Protein AF-A0A2M8H2F0-F1 (afdb_monomer)

Sequence (191 aa):
MIPFIEQRFLFSEPRKTIRYRDYDKLLEAIASLIEPEKPESFLSVTLCLAGRFNSLVVAGFAAFTKVASRDDCHIHRQLDLLMDGGINWTKEYTTWKDVPVELLGIELISGDIDEILGEVKKRENDFSFISFTSDINKRLMPPSEFDNWLKENLVCSNFKNADWHQAQQDDHELSLPPLVHSVLDAFDTDS

pLDDT: mean 72.23, std 16.09, range [37.53, 92.69]

Mean predicted aligned error: 9.29 Å

Radius of gyration: 16.51 Å; Cα contacts (8 Å, |Δi|>4): 309; chains: 1; bounding box: 42×36×43 Å

Structure (mmCIF, N/CA/C/O backbone):
data_AF-A0A2M8H2F0-F1
#
_entry.id   AF-A0A2M8H2F0-F1
#
loop_
_atom_site.group_PDB
_atom_site.id
_atom_site.type_symbol
_atom_site.label_atom_id
_atom_site.label_alt_id
_atom_site.label_comp_id
_atom_site.label_asym_id
_atom_site.label_entity_id
_atom_site.label_seq_id
_atom_site.pdbx_PDB_ins_code
_atom_site.Cartn_x
_atom_site.Cartn_y
_atom_site.Cartn_z
_atom_site.occupancy
_atom_site.B_iso_or_equiv
_atom_site.auth_seq_id
_atom_site.auth_comp_id
_atom_site.auth_asym_id
_atom_site.auth_atom_id
_atom_site.pdbx_PDB_model_num
ATOM 1 N N . MET A 1 1 ? 21.581 1.165 -18.223 1.00 53.22 1 MET A N 1
ATOM 2 C CA . MET A 1 1 ? 21.336 0.613 -16.880 1.00 53.22 1 MET A CA 1
ATOM 3 C C . MET A 1 1 ? 20.153 1.383 -16.351 1.00 53.22 1 MET A C 1
ATOM 5 O O . MET A 1 1 ? 20.237 2.606 -16.310 1.00 53.22 1 MET A O 1
ATOM 9 N N . ILE A 1 2 ? 19.042 0.691 -16.131 1.00 55.94 2 ILE A N 1
ATOM 10 C CA . ILE A 1 2 ? 17.805 1.287 -15.630 1.00 55.94 2 ILE A CA 1
ATOM 11 C C . ILE A 1 2 ? 18.016 1.446 -14.127 1.00 55.94 2 ILE A C 1
ATOM 13 O O . ILE A 1 2 ? 18.354 0.452 -13.496 1.00 55.94 2 ILE A O 1
ATOM 17 N N . PRO A 1 3 ? 17.912 2.647 -13.546 1.00 63.97 3 PRO A N 1
ATOM 18 C CA . PRO A 1 3 ? 18.093 2.785 -12.112 1.00 63.97 3 PRO A CA 1
ATOM 19 C C . PRO A 1 3 ? 16.966 2.052 -11.377 1.00 63.97 3 PRO A C 1
ATOM 21 O O . PRO A 1 3 ? 15.790 2.254 -11.680 1.00 63.97 3 PRO A O 1
ATOM 24 N N . PHE A 1 4 ? 17.329 1.224 -10.401 1.00 72.12 4 PHE A N 1
ATOM 25 C CA . PHE A 1 4 ? 16.404 0.769 -9.373 1.00 72.12 4 PHE A CA 1
ATOM 26 C C . PHE A 1 4 ? 15.912 1.978 -8.568 1.00 72.12 4 PHE A C 1
ATOM 28 O O . PHE A 1 4 ? 16.712 2.722 -7.997 1.00 72.12 4 PHE A O 1
ATOM 35 N N . ILE A 1 5 ? 14.596 2.180 -8.551 1.00 73.81 5 ILE A N 1
ATOM 36 C CA . ILE A 1 5 ? 13.927 3.224 -7.780 1.00 73.81 5 ILE A CA 1
ATOM 37 C C . ILE A 1 5 ? 13.147 2.549 -6.664 1.00 73.81 5 ILE A C 1
ATOM 39 O O . ILE A 1 5 ? 12.257 1.734 -6.913 1.00 73.81 5 ILE A O 1
ATOM 43 N N . GLU A 1 6 ? 13.457 2.947 -5.438 1.00 76.12 6 GLU A N 1
ATOM 44 C CA . GLU A 1 6 ? 12.729 2.564 -4.240 1.00 76.12 6 GLU A CA 1
ATOM 45 C C . GLU A 1 6 ? 12.381 3.828 -3.460 1.00 76.12 6 GLU A C 1
ATOM 47 O O . GLU A 1 6 ? 13.264 4.543 -2.978 1.00 76.12 6 GLU A O 1
ATOM 52 N N . GLN A 1 7 ? 11.087 4.109 -3.350 1.00 75.25 7 GLN A N 1
ATOM 53 C CA . GLN A 1 7 ? 10.567 5.267 -2.636 1.00 75.25 7 GLN A CA 1
ATOM 54 C C . GLN A 1 7 ? 9.504 4.828 -1.649 1.00 75.25 7 GLN A C 1
ATOM 56 O O . GLN A 1 7 ? 8.665 3.974 -1.943 1.00 75.25 7 GLN A O 1
ATOM 61 N N . ARG A 1 8 ? 9.542 5.415 -0.457 1.00 74.12 8 ARG A N 1
ATOM 62 C CA . ARG A 1 8 ? 8.624 5.062 0.621 1.00 74.12 8 ARG A CA 1
ATOM 63 C C . ARG A 1 8 ? 8.127 6.320 1.305 1.00 74.12 8 ARG A C 1
ATOM 65 O O . ARG A 1 8 ? 8.919 7.178 1.701 1.00 74.12 8 ARG A O 1
ATOM 72 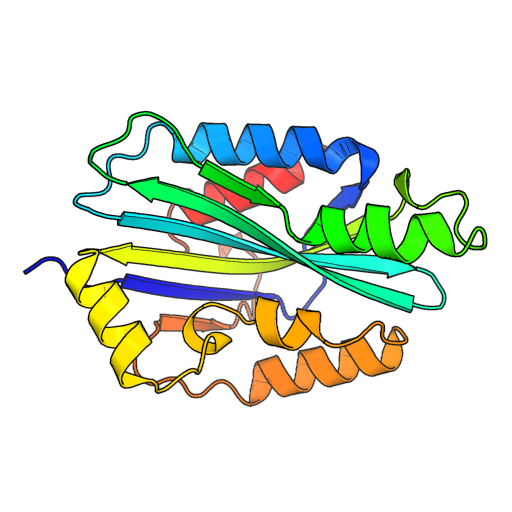N N . PHE A 1 9 ? 6.813 6.383 1.458 1.00 75.00 9 PHE A N 1
ATOM 73 C CA . PHE A 1 9 ? 6.090 7.492 2.054 1.00 75.00 9 PHE A CA 1
ATOM 74 C C . PHE A 1 9 ? 5.282 6.942 3.223 1.00 75.00 9 PHE A C 1
ATOM 76 O O . PHE A 1 9 ? 4.305 6.230 3.010 1.00 75.00 9 PHE A O 1
ATOM 83 N N . LEU A 1 10 ? 5.705 7.234 4.452 1.00 73.31 10 LEU A N 1
ATOM 84 C CA . LEU A 1 10 ? 4.963 6.871 5.662 1.00 73.31 10 LEU A CA 1
ATOM 85 C C . LEU A 1 10 ? 4.390 8.125 6.305 1.00 73.31 10 LEU A C 1
ATOM 87 O O . LEU A 1 10 ? 5.099 9.123 6.467 1.00 73.31 10 LEU A O 1
ATOM 91 N N . PHE A 1 11 ? 3.123 8.051 6.692 1.00 71.44 11 PHE A N 1
ATOM 92 C CA . PHE A 1 11 ? 2.385 9.159 7.276 1.00 71.44 11 PHE A CA 1
ATOM 93 C C . PHE A 1 11 ? 2.431 9.076 8.803 1.00 71.44 11 PHE A C 1
ATOM 95 O O . PHE A 1 11 ? 2.165 8.033 9.397 1.00 71.44 11 PHE A O 1
ATOM 102 N N . SER A 1 12 ? 2.805 10.183 9.448 1.00 61.44 12 SER A N 1
ATOM 103 C CA . SER A 1 12 ? 2.868 10.279 10.913 1.00 61.44 12 SER A CA 1
ATOM 104 C C . SER A 1 12 ? 1.520 10.587 11.563 1.00 61.44 12 SER A C 1
ATOM 106 O O . SER A 1 12 ? 1.382 10.451 12.778 1.00 61.44 12 SER A O 1
ATOM 108 N N . GLU A 1 13 ? 0.544 11.015 10.765 1.00 62.50 13 GLU A N 1
ATOM 109 C CA . GLU A 1 13 ? -0.824 11.300 11.182 1.00 62.50 13 GLU A CA 1
ATOM 110 C C . GLU A 1 13 ? -1.812 10.573 10.258 1.00 62.50 13 GLU A C 1
ATOM 112 O O . GLU A 1 13 ? -1.482 10.343 9.088 1.00 62.50 13 GLU A O 1
ATOM 117 N N . PRO A 1 14 ? -3.016 10.223 10.751 1.00 60.66 14 PRO A N 1
ATOM 118 C CA . PRO A 1 14 ? -4.052 9.623 9.922 1.00 60.66 14 PRO A CA 1
ATOM 119 C C . PRO A 1 14 ? -4.405 10.535 8.749 1.00 60.66 14 PRO A C 1
ATOM 121 O O . PRO A 1 14 ? -4.909 11.637 8.949 1.00 60.66 14 PRO A O 1
ATOM 124 N N . ARG A 1 15 ? -4.131 10.074 7.524 1.00 67.31 15 ARG A N 1
ATOM 125 C CA . ARG A 1 15 ? -4.397 10.833 6.293 1.00 67.31 15 ARG A CA 1
ATOM 126 C C . ARG A 1 15 ? -5.871 10.771 5.917 1.00 67.31 15 ARG A C 1
ATOM 128 O O . ARG A 1 15 ? -6.646 11.683 6.175 1.00 67.31 15 ARG A O 1
ATOM 135 N N . LYS A 1 16 ? -6.239 9.672 5.264 1.00 69.38 16 LYS A N 1
ATOM 136 C CA . LYS A 1 16 ? -7.515 9.484 4.586 1.00 69.38 16 LYS A CA 1
ATOM 137 C C . LYS A 1 16 ? -8.054 8.125 4.974 1.00 69.38 16 LYS A C 1
ATOM 139 O O . LYS A 1 16 ? -7.308 7.144 5.051 1.00 69.38 16 LYS A O 1
ATOM 144 N N . THR A 1 17 ? -9.349 8.087 5.250 1.00 80.56 17 THR A N 1
ATOM 145 C CA . THR A 1 17 ? -10.037 6.862 5.638 1.00 80.56 17 THR A CA 1
ATOM 146 C C . THR A 1 17 ? -11.126 6.556 4.640 1.00 80.56 17 THR A C 1
ATOM 148 O O . THR A 1 17 ? -11.992 7.393 4.407 1.00 80.56 17 THR A O 1
ATOM 151 N N . ILE A 1 18 ? -11.140 5.333 4.137 1.00 86.25 18 ILE A N 1
ATOM 152 C CA . ILE A 1 18 ? -12.277 4.797 3.389 1.00 86.25 18 ILE A CA 1
ATOM 153 C C . ILE A 1 18 ? -13.041 3.813 4.267 1.00 86.25 18 ILE A C 1
ATOM 155 O O . ILE A 1 18 ? -12.494 3.237 5.208 1.00 86.25 18 ILE A O 1
ATOM 159 N N . ARG A 1 19 ? -14.319 3.584 3.978 1.00 88.12 19 ARG A N 1
ATOM 160 C CA . ARG A 1 19 ? -15.041 2.474 4.611 1.00 88.12 19 ARG A CA 1
ATOM 161 C C . ARG A 1 19 ? -14.616 1.175 3.949 1.00 88.12 19 ARG A C 1
ATOM 163 O O . ARG A 1 19 ? -14.517 1.115 2.728 1.00 88.12 19 ARG A O 1
ATOM 170 N N . TYR A 1 20 ? -14.417 0.119 4.733 1.00 87.31 20 TYR A N 1
ATOM 171 C CA . TYR A 1 20 ? -13.952 -1.155 4.184 1.00 87.31 20 TYR A CA 1
ATOM 172 C C . TYR A 1 20 ? -14.896 -1.738 3.115 1.00 87.31 20 TYR A C 1
ATOM 174 O O . TYR A 1 20 ? -14.448 -2.318 2.136 1.00 87.31 20 TYR A O 1
ATOM 182 N N . ARG A 1 21 ? -16.206 -1.505 3.223 1.00 86.44 21 ARG A N 1
ATOM 183 C CA . ARG A 1 21 ? -17.190 -1.866 2.184 1.00 86.44 21 ARG A CA 1
ATOM 184 C C . ARG A 1 21 ? -16.946 -1.213 0.816 1.00 86.44 21 ARG A C 1
ATOM 186 O O . ARG A 1 21 ? -17.450 -1.718 -0.179 1.00 86.44 21 ARG A O 1
ATOM 193 N N . ASP A 1 22 ? -16.242 -0.085 0.783 1.00 87.94 22 ASP A N 1
ATOM 194 C CA . ASP A 1 22 ? -15.913 0.672 -0.426 1.00 87.94 22 ASP A CA 1
ATOM 195 C C . ASP A 1 22 ? -14.469 0.380 -0.892 1.00 87.94 22 ASP A C 1
ATOM 197 O O . ASP A 1 22 ? -14.019 0.909 -1.905 1.00 87.94 22 ASP A O 1
ATOM 201 N N . TYR A 1 23 ? -13.757 -0.519 -0.200 1.00 88.81 23 TYR A N 1
ATOM 202 C CA . TYR A 1 23 ? -12.371 -0.877 -0.493 1.00 88.81 23 TYR A CA 1
ATOM 203 C C . TYR A 1 23 ? -12.182 -1.452 -1.897 1.00 88.81 23 TYR A C 1
ATOM 205 O O . TYR A 1 23 ? -11.238 -1.068 -2.577 1.00 88.81 23 TYR A O 1
ATOM 213 N N . ASP A 1 24 ? -13.101 -2.299 -2.370 1.00 89.62 24 ASP A N 1
ATOM 214 C CA . ASP A 1 24 ? -13.055 -2.837 -3.739 1.00 89.62 24 ASP A CA 1
ATOM 215 C C . ASP A 1 24 ? -12.987 -1.724 -4.792 1.00 89.62 24 ASP A C 1
ATOM 217 O O . ASP A 1 24 ? -12.156 -1.776 -5.697 1.00 89.62 24 ASP A O 1
ATOM 221 N N . LYS A 1 25 ? -13.809 -0.678 -4.633 1.00 89.62 25 LYS A N 1
ATOM 222 C CA . LYS A 1 25 ? -13.850 0.456 -5.566 1.00 89.62 25 LYS A CA 1
ATOM 223 C C . LYS A 1 25 ? -12.545 1.241 -5.551 1.00 89.62 25 LYS A C 1
ATOM 225 O O . LYS A 1 25 ? -12.067 1.648 -6.605 1.00 89.62 25 LYS A O 1
ATOM 230 N N . LEU A 1 26 ? -11.960 1.436 -4.367 1.00 90.06 26 LEU A N 1
ATOM 231 C CA . LEU A 1 26 ? -10.650 2.068 -4.238 1.00 90.06 26 LEU A CA 1
ATOM 232 C C . LEU A 1 26 ? -9.578 1.249 -4.973 1.00 90.06 26 LEU A C 1
ATOM 234 O O . LEU A 1 26 ? -8.772 1.816 -5.710 1.00 90.06 26 LEU A O 1
ATOM 238 N N . LEU A 1 27 ? -9.568 -0.076 -4.791 1.00 91.81 27 LEU A N 1
ATOM 239 C CA . LEU A 1 27 ? -8.610 -0.947 -5.471 1.00 91.81 27 LEU A CA 1
ATOM 240 C C . LEU A 1 27 ? -8.769 -0.868 -6.995 1.00 91.81 27 LEU A C 1
ATOM 242 O O . LEU A 1 27 ? -7.772 -0.760 -7.703 1.00 91.81 27 LEU A O 1
ATOM 246 N N . GLU A 1 28 ? -9.998 -0.870 -7.508 1.00 91.62 28 GLU A N 1
ATOM 247 C CA . GLU A 1 28 ? -10.274 -0.707 -8.942 1.00 91.62 28 GLU A CA 1
ATOM 248 C C . GLU A 1 28 ? -9.809 0.655 -9.477 1.00 91.62 28 GLU A C 1
ATOM 250 O O . GLU A 1 28 ? -9.181 0.725 -10.539 1.00 91.62 28 GLU A O 1
ATOM 255 N N . ALA A 1 29 ? -10.063 1.736 -8.733 1.00 90.81 29 ALA A N 1
ATOM 256 C CA . ALA A 1 29 ? -9.619 3.077 -9.101 1.00 90.81 29 ALA A CA 1
ATOM 257 C C . ALA A 1 29 ? -8.088 3.149 -9.193 1.00 90.81 29 ALA A C 1
ATOM 259 O O . ALA A 1 29 ? -7.549 3.638 -10.184 1.00 90.81 29 ALA A O 1
ATOM 260 N N . ILE A 1 30 ? -7.380 2.594 -8.209 1.00 91.38 30 ILE A N 1
ATOM 261 C CA . ILE A 1 30 ? -5.913 2.591 -8.185 1.00 91.38 30 ILE A CA 1
ATOM 262 C C . ILE A 1 30 ? -5.333 1.685 -9.273 1.00 91.38 30 ILE A C 1
ATOM 264 O O . ILE A 1 30 ? -4.378 2.073 -9.944 1.00 91.38 30 ILE A O 1
ATOM 268 N N . ALA A 1 31 ? -5.921 0.511 -9.510 1.00 92.12 31 ALA A N 1
ATOM 269 C CA . ALA A 1 31 ? -5.507 -0.352 -10.612 1.00 92.12 31 ALA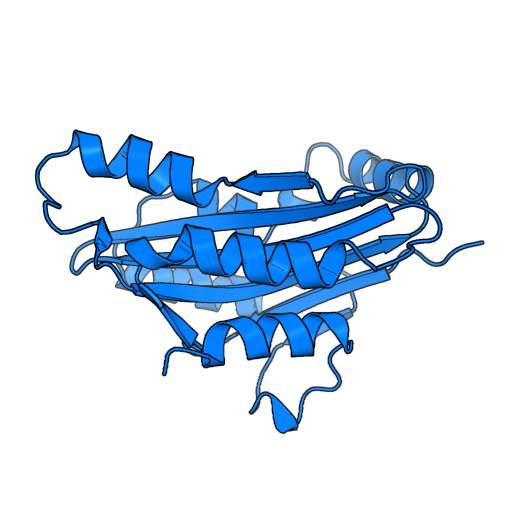 A CA 1
ATOM 270 C C . ALA A 1 31 ? -5.635 0.370 -11.962 1.00 92.12 31 ALA A C 1
ATOM 272 O O . ALA A 1 31 ? -4.700 0.335 -12.759 1.00 92.12 31 ALA A O 1
ATOM 273 N N . SER A 1 32 ? -6.726 1.114 -12.167 1.00 90.44 32 SER A N 1
ATOM 274 C CA . SER A 1 32 ? -6.954 1.909 -13.382 1.00 90.44 32 SER A CA 1
ATOM 275 C C . SER A 1 32 ? -5.925 3.032 -13.574 1.00 90.44 32 SER A C 1
ATOM 277 O O . SER A 1 32 ? -5.642 3.412 -14.708 1.00 90.44 32 SER A O 1
ATOM 279 N N . LEU A 1 33 ? -5.344 3.559 -12.489 1.00 90.69 33 LEU A N 1
ATOM 280 C CA . LEU A 1 33 ? -4.246 4.533 -12.557 1.00 90.69 33 LEU A CA 1
ATOM 281 C C . LEU A 1 33 ? -2.921 3.885 -12.983 1.00 90.69 33 LEU A C 1
ATOM 283 O O . LEU A 1 33 ? -2.101 4.538 -13.619 1.00 90.69 33 LEU A O 1
ATOM 287 N N . ILE A 1 34 ? -2.711 2.609 -12.649 1.00 90.31 34 ILE A N 1
ATOM 288 C CA . ILE A 1 34 ? -1.448 1.886 -12.876 1.00 90.31 34 ILE A CA 1
ATOM 289 C C . ILE A 1 34 ? -1.449 1.125 -14.208 1.00 90.31 34 ILE A C 1
ATOM 291 O O . ILE A 1 34 ? -0.409 1.001 -14.848 1.00 90.31 34 ILE A O 1
ATOM 295 N N . GLU A 1 35 ? -2.595 0.626 -14.669 1.00 90.94 35 GLU A N 1
ATOM 296 C CA . GLU A 1 35 ? -2.740 -0.048 -15.967 1.00 90.94 35 GLU A CA 1
ATOM 297 C C . GLU A 1 35 ? -2.129 0.693 -17.175 1.00 90.94 35 GLU A C 1
ATOM 299 O O . GLU A 1 35 ? -1.451 0.028 -17.969 1.00 90.94 35 GLU A O 1
ATOM 304 N N . PRO A 1 36 ? -2.316 2.021 -17.349 1.00 89.06 36 PRO A N 1
ATOM 305 C CA . PRO A 1 36 ? -1.744 2.750 -18.479 1.00 89.06 36 PRO A CA 1
ATOM 306 C C . PRO A 1 36 ? -0.234 2.990 -18.351 1.00 89.06 36 PRO A C 1
ATOM 308 O O . PRO A 1 36 ? 0.397 3.352 -19.352 1.00 89.06 36 PRO A O 1
ATOM 311 N N . GLU A 1 37 ? 0.347 2.801 -17.162 1.00 87.38 37 GLU A N 1
ATOM 312 C CA . GLU A 1 37 ? 1.782 2.954 -16.947 1.00 87.38 37 GLU A CA 1
ATOM 313 C C . GLU A 1 37 ? 2.559 1.925 -17.770 1.00 87.38 37 GLU A C 1
ATOM 315 O O . GLU A 1 37 ? 2.212 0.743 -17.862 1.00 87.38 37 GLU A O 1
ATOM 320 N N . LYS A 1 38 ? 3.654 2.388 -18.373 1.00 86.38 38 LYS A N 1
ATOM 321 C CA . LYS A 1 38 ? 4.536 1.572 -19.214 1.00 86.38 38 LYS A CA 1
ATOM 322 C C . LYS A 1 38 ? 5.911 1.491 -18.567 1.00 86.38 38 LYS A C 1
ATOM 324 O O . LYS A 1 38 ? 6.833 2.164 -19.035 1.00 86.38 38 LYS A O 1
ATOM 329 N N . PRO A 1 39 ? 6.056 0.718 -17.474 1.00 85.62 39 PRO A N 1
ATOM 330 C CA . PRO A 1 39 ? 7.365 0.525 -16.883 1.00 85.62 39 PRO A CA 1
ATOM 331 C C . PRO A 1 39 ? 8.282 -0.151 -17.896 1.00 85.62 39 PRO A C 1
ATOM 333 O O . PRO A 1 39 ? 7.845 -0.979 -18.694 1.00 85.62 39 PRO A O 1
ATOM 336 N N . GLU A 1 40 ? 9.566 0.178 -17.843 1.00 83.06 40 GLU A N 1
ATOM 337 C CA . GLU A 1 40 ? 10.560 -0.441 -18.721 1.00 83.06 40 GLU A CA 1
ATOM 338 C C . GLU A 1 40 ? 10.723 -1.940 -18.424 1.00 83.06 40 GLU A C 1
ATOM 340 O O . GLU A 1 40 ? 10.936 -2.739 -19.332 1.00 83.06 40 GLU A O 1
ATOM 345 N N . SER A 1 41 ? 10.549 -2.333 -17.157 1.00 88.25 41 SER A N 1
ATOM 346 C CA . SER A 1 41 ? 10.556 -3.734 -16.734 1.00 88.25 41 SER A CA 1
ATOM 347 C C . SER A 1 41 ? 9.491 -4.014 -15.672 1.00 88.25 41 SER A C 1
ATOM 349 O O . SER A 1 41 ? 8.584 -4.813 -15.909 1.00 88.25 41 SER A O 1
ATOM 351 N N . PHE A 1 42 ? 9.558 -3.340 -14.524 1.00 88.94 42 PHE A N 1
ATOM 352 C CA . PHE A 1 42 ? 8.684 -3.605 -13.384 1.00 88.94 42 PHE A CA 1
ATOM 353 C C . PHE A 1 42 ? 8.279 -2.307 -12.686 1.00 88.94 42 PHE A C 1
ATOM 355 O O . PHE A 1 42 ? 9.100 -1.403 -12.546 1.00 88.94 42 PHE A O 1
ATOM 362 N N . LEU A 1 43 ? 7.033 -2.249 -12.223 1.00 89.25 43 LEU A N 1
ATOM 363 C CA . LEU A 1 43 ? 6.496 -1.238 -11.319 1.00 89.25 43 LEU A CA 1
ATOM 364 C C . LEU A 1 43 ? 5.617 -1.931 -10.275 1.00 89.25 43 LEU A C 1
ATOM 366 O O . LEU A 1 43 ? 4.770 -2.758 -10.614 1.00 89.25 43 LEU A O 1
ATOM 370 N N . SER A 1 44 ? 5.790 -1.564 -9.011 1.00 88.38 44 SER A N 1
ATOM 371 C CA . SER A 1 44 ? 4.901 -1.935 -7.920 1.00 88.38 44 SER A CA 1
ATOM 372 C C . SER A 1 44 ? 4.564 -0.717 -7.081 1.00 88.38 44 SER A C 1
ATOM 374 O O . SER A 1 44 ? 5.461 0.010 -6.655 1.00 88.38 44 SER A O 1
ATOM 376 N N . VAL A 1 45 ? 3.277 -0.541 -6.809 1.00 89.50 45 VAL A N 1
ATOM 377 C CA . VAL A 1 45 ? 2.758 0.405 -5.820 1.00 89.50 45 VAL A CA 1
ATOM 378 C C . VAL A 1 45 ? 2.099 -0.404 -4.713 1.00 89.50 45 VAL A C 1
ATOM 380 O O . VAL A 1 45 ? 1.223 -1.220 -4.987 1.00 89.50 45 VAL A O 1
ATOM 383 N N . THR A 1 46 ? 2.506 -0.196 -3.468 1.00 87.81 46 THR A N 1
ATOM 384 C CA . THR A 1 46 ? 1.963 -0.896 -2.302 1.00 87.81 46 THR A CA 1
ATOM 385 C C . THR A 1 46 ? 1.339 0.109 -1.350 1.00 87.81 46 THR A C 1
ATOM 387 O O . THR A 1 46 ? 1.983 1.069 -0.936 1.00 87.81 46 THR A O 1
ATOM 390 N N . LEU A 1 47 ? 0.084 -0.120 -0.980 1.00 87.81 47 LEU A N 1
ATOM 391 C CA . LEU A 1 47 ? -0.623 0.645 0.038 1.00 87.81 47 LEU A CA 1
ATOM 392 C C . LEU A 1 47 ? -0.470 -0.045 1.387 1.00 87.81 47 LEU A C 1
ATOM 394 O O . LEU A 1 47 ? -0.813 -1.221 1.526 1.00 87.81 47 LEU A O 1
ATOM 398 N N . CYS A 1 48 ? -0.021 0.705 2.384 1.00 84.31 48 CYS A N 1
ATOM 399 C CA . CYS A 1 48 ? 0.046 0.274 3.773 1.00 84.31 48 CYS A CA 1
ATOM 400 C C . CYS A 1 48 ? -1.232 0.714 4.484 1.00 84.31 48 CYS A C 1
ATOM 402 O O . CYS A 1 48 ? -1.501 1.911 4.556 1.00 84.31 48 CYS A O 1
ATOM 404 N N . LEU A 1 49 ? -2.024 -0.224 5.001 1.00 85.62 49 LEU A N 1
ATOM 405 C CA . LEU A 1 49 ? -3.390 0.054 5.449 1.00 85.62 49 LEU A CA 1
ATOM 406 C C . LEU A 1 49 ? -3.643 -0.458 6.869 1.00 85.62 49 LEU A C 1
ATOM 408 O O . LEU A 1 49 ? -3.116 -1.506 7.244 1.00 85.62 49 LEU A O 1
ATOM 412 N N . ALA A 1 50 ? -4.499 0.231 7.627 1.00 84.44 50 ALA A N 1
ATOM 413 C CA . ALA A 1 50 ? -5.002 -0.229 8.924 1.00 84.44 50 ALA A CA 1
ATOM 414 C C . ALA A 1 50 ? -6.512 -0.026 9.082 1.00 84.44 50 ALA A C 1
ATOM 416 O O . ALA A 1 50 ? -7.016 1.089 9.018 1.00 84.44 50 ALA A O 1
ATOM 417 N N . GLY A 1 51 ? -7.233 -1.104 9.377 1.00 83.81 51 GLY A N 1
ATOM 418 C CA . GLY A 1 51 ? -8.585 -1.055 9.921 1.00 83.81 51 GLY A CA 1
ATOM 419 C C . GLY A 1 51 ? -8.546 -0.924 11.443 1.00 83.81 51 GLY A C 1
ATOM 420 O O . GLY A 1 51 ? -7.981 -1.781 12.129 1.00 83.81 51 GLY A O 1
ATOM 421 N N . ARG A 1 52 ? -9.162 0.131 11.989 1.00 80.44 52 ARG A N 1
ATOM 422 C CA . ARG A 1 52 ? -9.220 0.368 13.443 1.00 80.44 52 ARG A CA 1
ATOM 423 C C . ARG A 1 52 ? -10.598 0.037 14.015 1.00 80.44 52 ARG A C 1
ATOM 425 O O . ARG A 1 52 ? -11.605 0.645 13.660 1.00 80.44 52 ARG A O 1
ATOM 432 N N . PHE A 1 53 ? -10.620 -0.890 14.962 1.00 77.31 53 PHE A N 1
ATOM 433 C CA . PHE A 1 53 ? -11.739 -1.187 15.852 1.00 77.31 53 PHE A CA 1
ATOM 434 C C . PHE A 1 53 ? -11.476 -0.559 17.224 1.00 77.31 53 PHE A C 1
ATOM 436 O O . PHE A 1 53 ? -10.338 -0.262 17.581 1.00 77.31 53 PHE A O 1
ATOM 443 N N . ASN A 1 54 ? -12.518 -0.423 18.045 1.00 74.62 54 ASN A N 1
ATOM 444 C CA . ASN A 1 54 ? -12.380 0.154 19.389 1.00 74.62 54 ASN A CA 1
ATOM 445 C C . ASN A 1 54 ? -11.367 -0.599 20.274 1.00 74.62 54 ASN A C 1
ATOM 447 O O . ASN A 1 54 ? -10.713 0.006 21.116 1.00 74.62 54 ASN A O 1
ATOM 451 N N . SER A 1 55 ? -11.253 -1.916 20.101 1.00 76.56 55 SER A N 1
ATOM 452 C CA . SER A 1 55 ? -10.415 -2.806 20.914 1.00 76.56 55 SER A CA 1
ATOM 453 C C . SER A 1 55 ? -9.191 -3.345 20.178 1.00 76.56 55 SER A C 1
ATOM 455 O O . SER A 1 55 ? -8.350 -3.989 20.802 1.00 76.56 55 SER A O 1
ATOM 457 N N . LEU A 1 56 ? -9.096 -3.134 18.863 1.00 78.50 56 LEU A N 1
ATOM 458 C CA . LEU A 1 56 ? -8.152 -3.852 18.017 1.00 78.50 56 LEU A CA 1
ATOM 459 C C . LEU A 1 56 ? -7.820 -3.075 16.745 1.00 78.50 56 LEU A C 1
ATOM 461 O O . LEU A 1 56 ? -8.683 -2.431 16.161 1.00 78.50 56 LEU A O 1
ATOM 465 N N . VAL A 1 57 ? -6.590 -3.196 16.272 1.00 80.94 57 VAL A N 1
ATOM 466 C CA . VAL A 1 57 ? -6.156 -2.732 14.957 1.00 80.94 57 VAL A CA 1
ATOM 467 C C . VAL A 1 57 ? -5.726 -3.935 14.134 1.00 80.94 57 VAL A C 1
ATOM 469 O O . VAL A 1 57 ? -5.017 -4.821 14.623 1.00 80.94 57 VAL A O 1
ATOM 472 N N . VAL A 1 58 ? -6.176 -3.957 12.883 1.00 80.56 58 VAL A N 1
ATOM 473 C CA . VAL A 1 58 ? -5.740 -4.908 11.863 1.00 80.56 58 VAL A CA 1
ATOM 474 C C . VAL A 1 58 ? -5.084 -4.122 10.759 1.00 80.56 58 VAL A C 1
ATOM 476 O O . VAL A 1 58 ? -5.725 -3.288 10.130 1.00 80.56 58 VAL A O 1
ATOM 479 N N . ALA A 1 59 ? -3.810 -4.388 10.529 1.00 79.88 59 ALA A N 1
ATOM 480 C CA . ALA A 1 59 ? -3.067 -3.747 9.470 1.00 79.88 59 ALA A CA 1
ATOM 481 C C . ALA A 1 59 ? -2.642 -4.784 8.426 1.00 79.88 59 ALA A C 1
ATOM 483 O O . ALA A 1 59 ? -2.450 -5.959 8.740 1.00 79.88 59 ALA A O 1
ATOM 484 N N . GLY A 1 60 ? -2.524 -4.347 7.179 1.00 81.44 60 GLY A N 1
ATOM 485 C CA . GLY A 1 60 ? -2.140 -5.179 6.045 1.00 81.44 60 GLY A CA 1
ATOM 486 C C . GLY A 1 60 ? -1.806 -4.318 4.835 1.00 81.44 60 GLY A C 1
ATOM 487 O O . GLY A 1 60 ? -1.541 -3.120 4.969 1.00 81.44 60 GLY A O 1
ATOM 488 N N . PHE A 1 61 ? -1.831 -4.922 3.647 1.00 84.88 61 PHE A N 1
ATOM 489 C CA . PHE A 1 61 ? -1.544 -4.195 2.412 1.00 84.88 61 PHE A CA 1
ATOM 490 C C . PHE A 1 61 ? -2.392 -4.594 1.214 1.00 84.88 61 PHE A C 1
ATOM 492 O O . PHE A 1 61 ? -2.985 -5.679 1.166 1.00 84.88 61 PHE A O 1
ATOM 499 N N . ALA A 1 62 ? -2.386 -3.702 0.227 1.00 88.19 62 ALA A N 1
ATOM 500 C CA . ALA A 1 62 ? -2.686 -4.014 -1.162 1.00 88.19 62 ALA A CA 1
ATOM 501 C C . ALA A 1 62 ? -1.488 -3.637 -2.028 1.00 88.19 62 ALA A C 1
A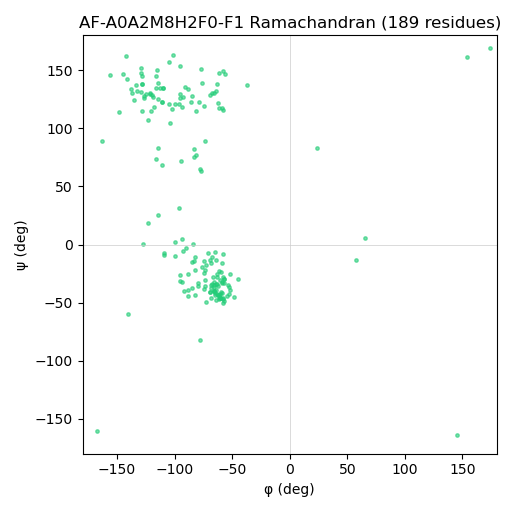TOM 503 O O . ALA A 1 62 ? -0.977 -2.527 -1.907 1.00 88.19 62 ALA A O 1
ATOM 504 N N . ALA A 1 63 ? -1.044 -4.551 -2.886 1.00 89.12 63 ALA A N 1
ATOM 505 C CA . ALA A 1 63 ? 0.023 -4.283 -3.844 1.00 89.12 63 ALA A CA 1
ATOM 506 C C . ALA A 1 63 ? -0.516 -4.355 -5.269 1.00 89.12 63 ALA A C 1
ATOM 508 O O . ALA A 1 63 ? -1.293 -5.248 -5.601 1.00 89.12 63 ALA A O 1
ATOM 509 N N . PHE A 1 64 ? -0.072 -3.425 -6.097 1.00 92.69 64 PHE A N 1
ATOM 510 C CA . PHE A 1 64 ? -0.449 -3.266 -7.490 1.00 92.69 64 PHE A CA 1
ATOM 511 C C . PHE A 1 64 ? 0.808 -3.385 -8.327 1.00 92.69 64 PHE A C 1
ATOM 513 O O . PHE A 1 64 ? 1.717 -2.566 -8.203 1.00 92.69 64 PHE A O 1
ATOM 520 N N . THR A 1 65 ? 0.883 -4.422 -9.148 1.00 91.69 65 THR A N 1
ATOM 521 C CA . THR A 1 65 ? 2.097 -4.780 -9.870 1.00 91.69 65 THR A CA 1
ATOM 522 C C . THR A 1 65 ? 1.856 -4.773 -11.368 1.00 91.69 65 THR A C 1
ATOM 524 O O . THR A 1 65 ? 0.946 -5.431 -11.875 1.00 91.69 65 THR A O 1
ATOM 527 N N . LYS A 1 66 ? 2.738 -4.078 -12.078 1.00 91.94 66 LYS A N 1
ATOM 528 C CA . LYS A 1 66 ? 2.756 -3.950 -13.528 1.00 91.94 66 LYS A CA 1
ATOM 529 C C . LYS A 1 66 ? 4.123 -4.377 -14.047 1.00 91.94 66 LYS A C 1
ATOM 531 O O . LYS A 1 66 ? 5.156 -3.914 -13.567 1.00 91.94 66 LYS A O 1
ATOM 536 N N . VAL A 1 67 ? 4.131 -5.265 -15.033 1.00 90.88 67 VAL A N 1
ATOM 537 C CA . VAL A 1 67 ? 5.356 -5.691 -15.725 1.00 90.88 67 VAL A CA 1
ATOM 538 C C . VAL A 1 67 ? 5.283 -5.277 -17.184 1.00 90.88 67 VAL A C 1
ATOM 540 O O . VAL A 1 67 ? 4.212 -5.323 -17.780 1.00 90.88 67 VAL A O 1
ATOM 543 N N . ALA A 1 68 ? 6.415 -4.905 -17.776 1.00 88.50 68 ALA A N 1
ATOM 544 C CA . ALA A 1 68 ? 6.482 -4.346 -19.129 1.00 88.50 68 ALA A CA 1
ATOM 545 C C . ALA A 1 68 ? 5.879 -5.256 -20.213 1.00 88.50 68 ALA A C 1
ATOM 547 O O . ALA A 1 68 ? 5.380 -4.784 -21.230 1.00 88.50 68 ALA A O 1
ATOM 548 N N . SER A 1 69 ? 5.926 -6.573 -19.999 1.00 87.38 69 SER A N 1
ATOM 549 C CA . SER A 1 69 ? 5.403 -7.579 -20.927 1.00 87.38 69 SER A CA 1
ATOM 550 C C . SER A 1 69 ? 3.901 -7.845 -20.790 1.00 87.38 69 SER A C 1
ATOM 552 O O . SER A 1 69 ? 3.385 -8.713 -21.498 1.00 87.38 69 SER A O 1
ATOM 554 N N . ARG A 1 70 ? 3.204 -7.155 -19.877 1.00 87.19 70 ARG A N 1
ATOM 555 C CA . ARG A 1 70 ? 1.780 -7.362 -19.592 1.00 87.19 70 ARG A CA 1
ATOM 556 C C . ARG A 1 70 ? 0.992 -6.063 -19.649 1.00 87.19 70 ARG A C 1
ATOM 558 O O . ARG A 1 70 ? 1.400 -5.037 -19.106 1.00 87.19 70 ARG A O 1
ATOM 565 N N . ASP A 1 71 ? -0.186 -6.143 -20.253 1.00 85.50 71 ASP A N 1
ATOM 566 C CA . ASP A 1 71 ? -1.105 -5.011 -20.384 1.00 85.50 71 ASP A CA 1
ATOM 567 C C . ASP A 1 71 ? -2.006 -4.833 -19.151 1.00 85.50 71 ASP A C 1
ATOM 569 O O . ASP A 1 71 ? -2.519 -3.741 -18.932 1.00 85.50 71 ASP A O 1
ATOM 573 N N . ASP A 1 72 ? -2.102 -5.829 -18.273 1.00 88.81 72 ASP A N 1
ATOM 574 C CA . ASP A 1 72 ? -2.891 -5.782 -17.043 1.00 88.81 72 ASP A CA 1
ATOM 575 C C . ASP A 1 72 ? -2.072 -5.385 -15.802 1.00 88.81 72 ASP A C 1
ATOM 577 O O . ASP A 1 72 ? -0.852 -5.568 -15.734 1.00 88.81 72 ASP A O 1
ATOM 581 N N . CYS A 1 73 ? -2.763 -4.812 -14.814 1.00 91.81 73 CYS A N 1
ATOM 582 C CA . CYS A 1 73 ? -2.246 -4.605 -13.464 1.00 91.81 73 CYS A CA 1
ATOM 583 C C . CYS A 1 73 ? -2.685 -5.773 -12.571 1.00 91.81 73 CYS A C 1
ATOM 585 O O . CYS A 1 73 ? -3.874 -6.060 -12.435 1.00 91.81 73 CYS A O 1
ATOM 587 N N . HIS A 1 74 ? -1.737 -6.432 -11.909 1.00 92.25 74 HIS A N 1
ATOM 588 C CA . HIS A 1 74 ? -2.048 -7.459 -10.918 1.00 92.25 74 HIS A CA 1
ATOM 589 C C . HIS A 1 74 ? -2.226 -6.848 -9.537 1.00 92.25 74 HIS A C 1
ATOM 591 O O . HIS A 1 74 ? -1.381 -6.082 -9.084 1.00 92.25 74 HIS A O 1
ATOM 597 N N . ILE A 1 75 ? -3.289 -7.248 -8.841 1.00 90.62 75 ILE A N 1
ATOM 598 C CA . ILE A 1 75 ? -3.586 -6.779 -7.488 1.00 90.62 75 ILE A CA 1
ATOM 599 C C . ILE A 1 75 ? -3.388 -7.934 -6.506 1.00 90.62 75 ILE A C 1
ATOM 601 O O . ILE A 1 75 ? -4.027 -8.981 -6.619 1.00 90.62 75 ILE A O 1
ATOM 605 N N . HIS A 1 76 ? -2.521 -7.742 -5.518 1.00 87.62 76 HIS A N 1
ATOM 606 C CA . HIS A 1 76 ? -2.401 -8.612 -4.356 1.00 87.62 76 HIS A CA 1
ATOM 607 C C . HIS A 1 76 ? -3.134 -7.983 -3.172 1.00 87.62 76 HIS A C 1
ATOM 609 O O . HIS A 1 76 ? -2.804 -6.877 -2.750 1.00 87.62 76 HIS A O 1
ATOM 615 N N . ARG A 1 77 ? -4.121 -8.697 -2.629 1.00 85.94 77 ARG A N 1
ATOM 616 C CA . ARG A 1 77 ? -5.080 -8.172 -1.652 1.00 85.94 77 ARG A CA 1
ATOM 617 C C . ARG A 1 77 ? -4.918 -8.860 -0.299 1.00 85.94 77 ARG A C 1
ATOM 619 O O . ARG A 1 77 ? -5.613 -9.827 0.001 1.00 85.94 77 ARG A O 1
ATOM 626 N N . GLN A 1 78 ? -3.974 -8.400 0.515 1.00 80.31 78 GLN A N 1
ATOM 627 C CA . GLN A 1 78 ? -3.692 -9.068 1.783 1.00 80.31 78 GLN A CA 1
ATOM 628 C C . GLN A 1 78 ? -4.611 -8.609 2.917 1.00 80.31 78 GLN A C 1
ATOM 630 O O . GLN A 1 78 ? -5.028 -9.439 3.724 1.00 80.31 78 GLN A O 1
ATOM 635 N N . LEU A 1 79 ? -4.953 -7.316 2.970 1.00 78.19 79 LEU A N 1
ATOM 636 C CA . LEU A 1 79 ? -5.849 -6.782 4.003 1.00 78.19 79 LEU A CA 1
ATOM 637 C C . LEU A 1 79 ? -7.168 -7.572 4.074 1.00 78.19 79 LEU A C 1
ATOM 639 O O . LEU A 1 79 ? -7.653 -7.844 5.169 1.00 78.19 79 LEU A O 1
ATOM 643 N N . ASP A 1 80 ? -7.688 -8.025 2.931 1.00 75.81 80 ASP A N 1
ATOM 644 C CA . ASP A 1 80 ? -8.921 -8.814 2.878 1.00 75.81 80 ASP A CA 1
ATOM 645 C C . ASP A 1 80 ? -8.789 -10.172 3.541 1.00 75.81 80 ASP A C 1
ATOM 647 O O . ASP A 1 80 ? -9.671 -10.586 4.284 1.00 75.81 80 ASP A O 1
ATOM 651 N N . LEU A 1 81 ? -7.655 -10.846 3.359 1.00 71.81 81 LEU A N 1
ATOM 652 C CA . LEU A 1 81 ? -7.403 -12.118 4.033 1.00 71.81 81 LEU A CA 1
ATOM 653 C C . LEU A 1 81 ? -7.452 -11.959 5.560 1.00 71.81 81 LEU A C 1
ATOM 655 O O . LEU A 1 81 ? -7.896 -12.870 6.259 1.00 71.81 81 LEU A O 1
ATOM 659 N N . LEU A 1 82 ? -7.033 -10.803 6.080 1.00 72.81 82 LEU A N 1
ATOM 660 C CA . LEU A 1 82 ? -7.016 -10.512 7.514 1.00 72.81 82 LEU A CA 1
ATOM 661 C C . LEU A 1 82 ? -8.385 -10.049 8.035 1.00 72.81 82 LEU A C 1
ATOM 663 O O . LEU A 1 82 ? -8.830 -10.517 9.085 1.00 72.81 82 LEU A O 1
ATOM 667 N N . MET A 1 83 ? -9.072 -9.176 7.297 1.00 73.12 83 MET A N 1
ATOM 668 C CA . MET A 1 83 ? -10.392 -8.653 7.662 1.00 73.12 83 MET A CA 1
ATOM 669 C C . MET A 1 83 ? -11.491 -9.719 7.491 1.00 73.12 83 MET A C 1
ATOM 671 O O . MET A 1 83 ? -12.229 -10.000 8.438 1.00 73.12 83 MET A O 1
ATOM 675 N N . ASP A 1 84 ? -11.553 -10.393 6.340 1.00 66.94 84 ASP A N 1
ATOM 676 C CA . ASP A 1 84 ? -12.570 -11.412 6.041 1.00 66.94 84 ASP A CA 1
ATOM 677 C C . ASP A 1 84 ? -12.264 -12.771 6.680 1.00 66.94 84 ASP A C 1
ATOM 679 O O . ASP A 1 84 ? -13.186 -13.505 7.043 1.00 66.94 84 ASP A O 1
ATOM 683 N N . GLY A 1 85 ? -10.984 -13.131 6.815 1.00 61.31 85 GLY A N 1
ATOM 684 C CA . GLY A 1 85 ? -10.562 -14.414 7.384 1.00 61.31 85 GLY A CA 1
ATOM 685 C C . GLY A 1 85 ? -10.389 -14.391 8.904 1.00 61.31 85 GLY A C 1
ATOM 686 O O . GLY A 1 85 ? -10.754 -15.351 9.578 1.00 61.31 85 GLY A O 1
ATOM 687 N N . GLY A 1 86 ? -9.852 -13.302 9.460 1.00 58.62 86 GLY A N 1
ATOM 688 C CA . GLY A 1 86 ? -9.537 -13.195 10.888 1.00 58.62 86 GLY A CA 1
ATOM 689 C C . GLY A 1 86 ? -10.694 -12.675 11.741 1.00 58.62 86 GLY A C 1
ATOM 690 O O . GLY A 1 86 ? -10.975 -13.225 12.805 1.00 58.62 86 GLY A O 1
ATOM 691 N N . ILE A 1 87 ? -11.391 -11.632 11.281 1.00 61.97 87 ILE A N 1
ATOM 692 C CA . ILE A 1 87 ? -12.391 -10.910 12.089 1.00 61.97 87 ILE A CA 1
ATOM 693 C C . ILE A 1 87 ? -13.795 -11.484 11.913 1.00 61.97 87 ILE A C 1
ATOM 695 O O . ILE A 1 87 ? -14.527 -11.644 12.888 1.00 61.97 87 ILE A O 1
ATOM 699 N N . ASN A 1 88 ? -14.176 -11.858 10.690 1.00 55.53 88 ASN A N 1
ATOM 700 C CA . ASN A 1 88 ? -15.483 -12.466 10.421 1.00 55.53 88 ASN A CA 1
ATOM 701 C C . ASN A 1 88 ? -15.717 -13.748 11.252 1.00 55.53 88 ASN A C 1
ATOM 703 O O . ASN A 1 88 ? -16.845 -14.071 11.625 1.00 55.53 88 ASN A O 1
ATOM 707 N N . TRP A 1 89 ? -14.647 -14.475 11.595 1.00 53.91 89 TRP A N 1
ATOM 708 C CA . TRP A 1 89 ? -14.729 -15.714 12.373 1.00 53.91 89 TRP A CA 1
ATOM 709 C C . TRP A 1 89 ? -15.024 -15.495 13.859 1.00 53.91 89 TRP A C 1
ATOM 711 O O . TRP A 1 89 ? -15.582 -16.390 14.498 1.00 53.91 89 TRP A O 1
ATOM 721 N N . THR A 1 90 ? -14.707 -14.325 14.420 1.00 58.59 90 THR A N 1
ATOM 722 C CA . THR A 1 90 ? -14.862 -14.083 15.863 1.00 58.59 90 THR A CA 1
ATOM 723 C C . THR A 1 90 ? -16.287 -13.705 16.265 1.00 58.59 90 THR A C 1
ATOM 725 O O . THR A 1 90 ? -16.589 -13.731 17.452 1.00 58.59 90 THR A O 1
ATOM 728 N N . LYS A 1 91 ? -17.196 -13.409 15.317 1.00 56.47 91 LYS A N 1
ATOM 729 C CA . LYS A 1 91 ? -18.608 -12.989 15.530 1.00 56.47 91 LYS A CA 1
ATOM 730 C C . LYS A 1 91 ? -18.822 -11.727 16.387 1.00 56.47 91 LYS A C 1
ATOM 732 O O . LYS A 1 91 ? -19.922 -11.185 16.373 1.00 56.47 91 LYS A O 1
ATOM 737 N N . GLU A 1 92 ? -17.805 -11.249 17.097 1.00 59.53 92 GLU A N 1
ATOM 738 C CA . GLU A 1 92 ? -17.842 -10.073 17.975 1.00 59.53 92 GLU A CA 1
ATOM 739 C C . GLU A 1 92 ? -17.886 -8.749 17.198 1.00 59.53 92 GLU A C 1
ATOM 741 O O . GLU A 1 92 ? -18.377 -7.745 17.707 1.00 59.53 92 GLU A O 1
ATOM 746 N N . TYR A 1 93 ? -17.442 -8.748 15.941 1.00 63.47 93 TYR A N 1
ATOM 747 C CA . TYR A 1 93 ? -17.344 -7.546 15.116 1.00 63.47 93 TYR A CA 1
ATOM 748 C C . TYR A 1 93 ? -18.374 -7.569 13.981 1.00 63.47 93 TYR A C 1
ATOM 750 O O . TYR A 1 93 ? -18.031 -7.691 12.810 1.00 63.47 93 TYR A O 1
ATOM 758 N N . THR A 1 94 ? -19.664 -7.452 14.304 1.00 62.38 94 THR A N 1
ATOM 759 C CA . THR A 1 94 ? -20.768 -7.549 13.322 1.00 62.38 94 THR A CA 1
ATOM 760 C C . THR A 1 94 ? -20.831 -6.402 12.305 1.00 62.38 94 THR A C 1
ATOM 762 O O . THR A 1 94 ? -21.577 -6.492 11.335 1.00 62.38 94 THR A O 1
ATOM 765 N N . THR A 1 95 ? -20.062 -5.329 12.504 1.00 71.38 95 THR A N 1
ATOM 766 C CA . THR A 1 95 ? -20.037 -4.126 11.649 1.00 71.38 95 THR A CA 1
ATOM 767 C C . THR A 1 95 ? -18.697 -3.937 10.933 1.00 71.38 95 THR A C 1
ATOM 769 O O . THR A 1 95 ? -18.335 -2.815 10.587 1.00 71.38 95 THR A O 1
ATOM 772 N N . TRP A 1 96 ? -17.936 -5.016 10.712 1.00 75.62 96 TRP A N 1
ATOM 773 C CA . TRP A 1 96 ? -16.584 -4.947 10.137 1.00 75.62 96 TRP A CA 1
ATOM 774 C C . TRP A 1 96 ? -16.527 -4.273 8.753 1.00 75.62 96 TRP A C 1
ATOM 776 O O . TRP A 1 96 ? -15.532 -3.643 8.417 1.00 75.62 96 TRP A O 1
ATOM 786 N N . LYS A 1 97 ? -17.616 -4.331 7.975 1.00 80.88 97 LYS A N 1
ATOM 787 C CA . LYS A 1 97 ? -17.740 -3.659 6.669 1.00 80.88 97 LYS A CA 1
ATOM 788 C C . LYS A 1 97 ? -17.740 -2.129 6.757 1.00 80.88 97 LYS A C 1
ATOM 790 O O . LYS A 1 97 ? -17.317 -1.465 5.818 1.00 80.88 97 LYS A O 1
ATOM 795 N N . ASP A 1 98 ? -18.198 -1.561 7.870 1.00 82.12 98 ASP A N 1
ATOM 796 C CA . ASP A 1 98 ? -18.247 -0.106 8.073 1.00 82.12 98 ASP A CA 1
ATOM 797 C C . ASP A 1 98 ? -17.000 0.432 8.794 1.00 82.12 98 ASP A C 1
ATOM 799 O O . ASP A 1 98 ? -16.917 1.623 9.111 1.00 82.12 98 ASP A O 1
ATOM 803 N N . VAL A 1 99 ? -16.014 -0.427 9.056 1.00 83.44 99 VAL A N 1
ATOM 804 C CA . VAL A 1 99 ? -14.756 -0.039 9.699 1.00 83.44 99 VAL A CA 1
ATOM 805 C C . VAL A 1 99 ? -13.997 0.926 8.788 1.00 83.44 99 VAL A C 1
ATOM 807 O O . VAL A 1 99 ? -13.886 0.661 7.586 1.00 83.44 99 VAL A O 1
ATOM 810 N N . PRO A 1 100 ? -13.495 2.050 9.328 1.00 85.75 100 PRO A N 1
ATOM 811 C CA . PRO A 1 100 ? -12.601 2.921 8.588 1.00 85.75 100 PRO A CA 1
ATOM 812 C C . PRO A 1 100 ? -11.254 2.219 8.389 1.00 85.75 100 PRO A C 1
ATOM 814 O O . PRO A 1 100 ? -10.649 1.729 9.345 1.00 85.75 100 PRO A O 1
ATOM 817 N N . VAL A 1 101 ? -10.801 2.183 7.142 1.00 86.50 101 VAL A N 1
ATOM 818 C CA . VAL A 1 101 ? -9.467 1.746 6.743 1.00 86.50 101 VAL A CA 1
ATOM 819 C C . VAL A 1 101 ? -8.644 2.987 6.447 1.00 86.50 101 VAL A C 1
ATOM 821 O O . VAL A 1 101 ? -8.967 3.762 5.550 1.00 86.50 101 VAL A O 1
ATOM 824 N N . GLU A 1 102 ? -7.603 3.169 7.241 1.00 86.06 102 GLU A N 1
ATOM 825 C CA . GLU A 1 102 ? -6.652 4.268 7.198 1.00 86.06 102 GLU A CA 1
ATOM 826 C C . GLU A 1 102 ? -5.470 3.915 6.294 1.00 86.06 102 GLU A C 1
ATOM 828 O O . GLU A 1 102 ? -4.921 2.814 6.387 1.00 86.06 102 GLU A O 1
ATOM 833 N N . LEU A 1 103 ? -5.057 4.862 5.451 1.00 85.44 103 LEU A N 1
ATOM 834 C CA . LEU A 1 103 ? -3.792 4.787 4.728 1.00 85.44 103 LEU A CA 1
ATOM 835 C C . LEU A 1 103 ? -2.639 5.243 5.628 1.00 85.44 103 LEU A C 1
ATOM 837 O O . LEU A 1 103 ? -2.548 6.413 5.993 1.00 85.44 103 LEU A O 1
ATOM 841 N N . LEU A 1 104 ? -1.738 4.316 5.941 1.00 80.69 104 LEU A N 1
ATOM 842 C CA . LEU A 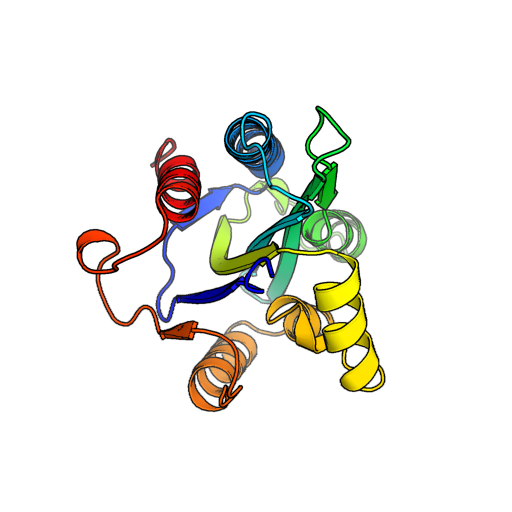1 104 ? -0.537 4.549 6.746 1.00 80.69 104 LEU A CA 1
ATOM 843 C C . LEU A 1 104 ? 0.660 4.982 5.897 1.00 80.69 104 LEU A C 1
ATOM 845 O O . LEU A 1 104 ? 1.589 5.612 6.398 1.00 80.69 104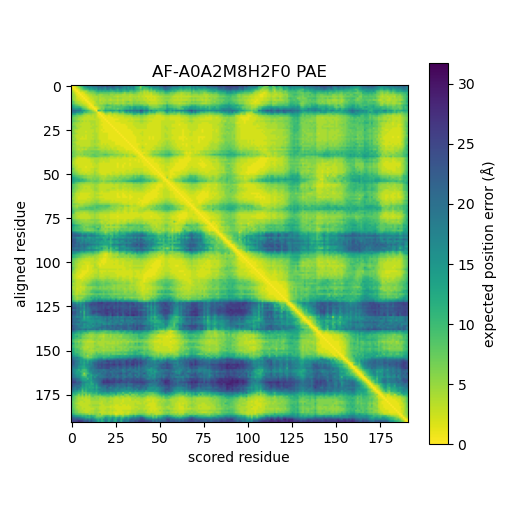 LEU A O 1
ATOM 849 N N . GLY A 1 105 ? 0.665 4.610 4.617 1.00 81.50 105 GLY A N 1
ATOM 850 C CA . GLY A 1 105 ? 1.776 4.897 3.725 1.00 81.50 105 GLY A CA 1
ATOM 851 C C . GLY A 1 105 ? 1.647 4.265 2.347 1.00 81.50 105 GLY A C 1
ATOM 852 O O . GLY A 1 105 ? 0.787 3.415 2.112 1.00 81.50 105 GLY A O 1
ATOM 853 N N . ILE A 1 106 ? 2.525 4.687 1.443 1.00 82.81 106 ILE A N 1
ATOM 854 C CA . ILE A 1 106 ? 2.648 4.179 0.077 1.00 82.81 106 ILE A CA 1
ATOM 855 C C . ILE A 1 106 ? 4.114 3.820 -0.169 1.00 82.81 106 ILE A C 1
ATOM 857 O O . ILE A 1 106 ? 5.016 4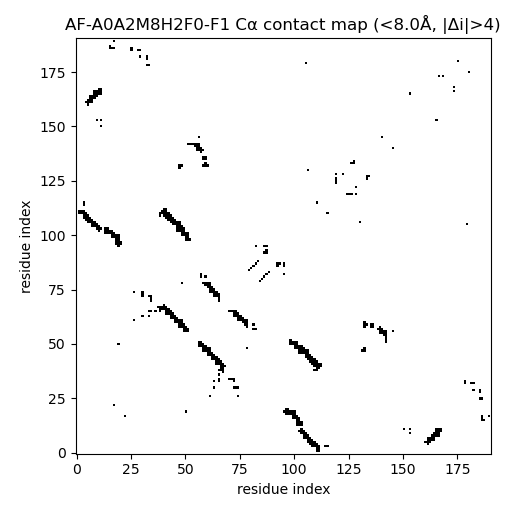.616 0.098 1.00 82.81 106 ILE A O 1
ATOM 861 N N . GLU A 1 107 ? 4.354 2.628 -0.700 1.00 82.25 107 GLU A N 1
ATOM 862 C CA . GLU A 1 107 ? 5.673 2.168 -1.136 1.00 82.25 107 GLU A CA 1
ATOM 863 C C . GLU A 1 107 ? 5.658 2.034 -2.665 1.00 82.25 107 GLU A C 1
ATOM 865 O O . GLU A 1 107 ? 4.704 1.508 -3.240 1.00 82.25 107 GLU A O 1
ATOM 870 N N . LEU A 1 108 ? 6.701 2.526 -3.332 1.00 83.25 108 LEU A N 1
ATOM 871 C CA . LEU A 1 108 ? 6.858 2.480 -4.782 1.00 83.25 108 LEU A CA 1
ATOM 872 C C . LEU A 1 108 ? 8.204 1.848 -5.137 1.00 83.25 108 LEU A C 1
ATOM 874 O O . LEU A 1 108 ? 9.257 2.292 -4.680 1.00 83.25 108 LEU A O 1
ATOM 878 N N . ILE A 1 109 ? 8.154 0.817 -5.977 1.00 83.81 109 ILE A N 1
ATOM 879 C CA . ILE A 1 109 ? 9.323 0.104 -6.492 1.00 83.81 109 ILE A CA 1
ATOM 880 C C . ILE A 1 109 ? 9.239 0.092 -8.014 1.00 83.81 109 ILE A C 1
ATOM 882 O O . ILE A 1 109 ? 8.228 -0.332 -8.570 1.00 83.81 109 ILE A O 1
ATOM 886 N N . SER A 1 110 ? 10.293 0.521 -8.700 1.00 85.69 110 SER A N 1
ATOM 887 C CA . SER A 1 110 ? 10.367 0.489 -10.163 1.00 85.69 110 SER A CA 1
ATOM 888 C C . SER A 1 110 ? 11.785 0.182 -10.633 1.00 85.69 110 SER A C 1
ATOM 890 O O . SER A 1 110 ? 12.754 0.563 -9.978 1.00 85.69 110 SER A O 1
ATOM 892 N N . GLY A 1 111 ? 11.920 -0.516 -11.760 1.00 84.88 111 GLY A N 1
ATOM 893 C CA . GLY A 1 111 ? 13.221 -0.794 -12.369 1.00 84.88 111 GLY A CA 1
ATOM 894 C C . GLY A 1 111 ? 13.318 -2.149 -13.062 1.00 84.88 111 GLY A C 1
ATOM 895 O O . GLY A 1 111 ? 12.314 -2.797 -13.380 1.00 84.88 111 GLY A O 1
ATOM 896 N N . ASP A 1 112 ? 14.557 -2.562 -13.319 1.00 85.75 112 ASP A N 1
ATOM 897 C CA . ASP A 1 112 ? 14.876 -3.869 -13.887 1.00 85.75 112 ASP A CA 1
ATOM 898 C C . ASP A 1 112 ? 14.548 -5.000 -12.897 1.00 85.75 112 ASP A C 1
ATOM 900 O O . ASP A 1 112 ? 14.921 -4.952 -11.724 1.00 85.75 112 ASP A O 1
ATOM 904 N N . ILE A 1 113 ? 13.822 -6.022 -13.358 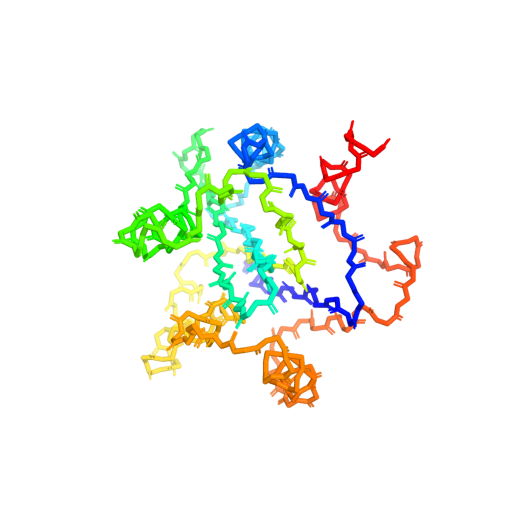1.00 83.00 113 ILE A N 1
ATOM 905 C CA . ILE A 1 113 ? 13.328 -7.092 -12.485 1.00 83.00 113 ILE A CA 1
ATOM 906 C C . ILE A 1 113 ? 14.468 -7.956 -11.940 1.00 83.00 113 ILE A C 1
ATOM 908 O O . ILE A 1 113 ? 14.391 -8.405 -10.797 1.00 83.00 113 ILE A O 1
ATOM 912 N N . ASP A 1 114 ? 15.536 -8.166 -12.711 1.00 83.06 114 ASP A N 1
ATOM 913 C CA . ASP A 1 114 ? 16.677 -8.965 -12.274 1.00 83.06 114 ASP A CA 1
ATOM 914 C C . ASP A 1 114 ? 17.509 -8.199 -11.240 1.00 83.06 114 ASP A C 1
ATOM 916 O O . ASP A 1 114 ? 17.982 -8.798 -10.269 1.00 83.06 114 ASP A O 1
ATOM 920 N N . GLU A 1 115 ? 17.628 -6.877 -11.386 1.00 80.62 115 GLU A N 1
ATOM 921 C CA . GLU A 1 115 ? 18.241 -6.005 -10.379 1.00 80.62 115 GLU A CA 1
ATOM 922 C C . GLU A 1 115 ? 17.435 -5.999 -9.072 1.00 80.62 115 GLU A C 1
ATOM 924 O O . GLU A 1 115 ? 18.003 -6.248 -8.004 1.00 80.62 115 GLU A O 1
ATOM 929 N N . ILE A 1 116 ? 16.109 -5.833 -9.152 1.00 76.62 116 ILE A N 1
ATOM 930 C CA . ILE A 1 116 ? 15.199 -5.890 -7.995 1.00 76.62 116 ILE A CA 1
ATOM 931 C C . ILE A 1 116 ? 15.314 -7.246 -7.287 1.00 76.62 116 ILE A C 1
ATOM 933 O O . ILE A 1 116 ? 15.524 -7.310 -6.075 1.00 76.62 116 ILE A O 1
ATOM 937 N N . LEU A 1 117 ? 15.221 -8.354 -8.031 1.00 76.44 117 LEU A N 1
ATOM 938 C CA . LEU A 1 117 ? 15.354 -9.702 -7.472 1.00 76.44 117 LEU A CA 1
ATOM 939 C C . LEU A 1 117 ? 16.752 -9.945 -6.893 1.00 76.44 117 LEU A C 1
ATOM 941 O O . LEU A 1 117 ? 16.890 -10.666 -5.902 1.00 76.44 117 LEU A O 1
ATOM 945 N N . GLY A 1 118 ? 17.786 -9.366 -7.499 1.00 75.81 118 GLY A N 1
ATOM 946 C CA . GLY A 1 118 ? 19.151 -9.380 -6.990 1.00 75.81 118 GLY A CA 1
ATOM 947 C C . GLY A 1 118 ? 19.259 -8.687 -5.634 1.00 75.81 118 GLY A C 1
ATOM 948 O O . GLY A 1 118 ? 19.828 -9.260 -4.705 1.00 75.81 118 GLY A O 1
ATOM 949 N N . GLU A 1 119 ? 18.672 -7.501 -5.490 1.00 72.94 119 GLU A N 1
ATOM 950 C CA . GLU A 1 119 ? 18.625 -6.763 -4.225 1.00 72.94 119 GLU A CA 1
ATOM 951 C C . GLU A 1 119 ? 17.816 -7.494 -3.148 1.00 72.94 119 GLU A C 1
ATOM 953 O O . GLU A 1 119 ? 18.284 -7.604 -2.013 1.00 72.94 119 GLU A O 1
ATOM 958 N N . VAL A 1 120 ? 16.670 -8.086 -3.505 1.00 68.19 120 VAL A N 1
ATOM 959 C CA . VAL A 1 120 ? 15.867 -8.928 -2.596 1.00 68.19 120 VAL A CA 1
ATOM 960 C C . VAL A 1 120 ? 16.678 -10.132 -2.105 1.00 68.19 120 VAL A C 1
ATOM 962 O O . VAL A 1 120 ? 16.710 -10.421 -0.911 1.00 68.19 120 VAL A O 1
ATOM 965 N N . LYS A 1 121 ? 17.381 -10.833 -3.003 1.00 68.56 121 LYS A N 1
ATOM 966 C CA . LYS A 1 121 ? 18.174 -12.027 -2.654 1.00 68.56 121 LYS A CA 1
ATOM 967 C C . LYS A 1 121 ? 19.400 -11.712 -1.798 1.00 68.56 121 LYS A C 1
ATOM 969 O O . LYS A 1 121 ? 19.727 -12.500 -0.915 1.00 68.56 121 LYS A O 1
ATOM 974 N N . LYS A 1 122 ? 20.085 -10.588 -2.046 1.00 67.88 122 LYS A N 1
ATOM 975 C CA . LYS A 1 122 ? 21.256 -10.154 -1.254 1.00 67.88 122 LYS A CA 1
ATOM 976 C C . LYS A 1 122 ? 20.917 -9.907 0.213 1.00 67.88 122 LYS A C 1
ATOM 978 O O . LYS A 1 122 ? 21.808 -9.947 1.053 1.00 67.88 122 LYS A O 1
ATOM 983 N N . ARG A 1 123 ? 19.647 -9.652 0.520 1.00 62.19 123 ARG A N 1
ATOM 984 C CA . ARG A 1 123 ? 19.161 -9.332 1.862 1.00 62.19 123 ARG A CA 1
ATOM 985 C C . ARG A 1 123 ? 18.617 -10.573 2.585 1.00 62.19 123 ARG A C 1
ATOM 987 O O . ARG A 1 123 ? 17.695 -10.451 3.366 1.00 62.19 123 ARG A O 1
ATOM 994 N N . GLU A 1 124 ? 19.170 -11.762 2.297 1.00 48.59 124 GLU A N 1
ATOM 995 C CA . GLU A 1 124 ? 18.950 -13.063 2.973 1.00 48.59 124 GLU A CA 1
ATOM 996 C C . GLU A 1 124 ? 17.614 -13.217 3.735 1.00 48.59 124 GLU A C 1
ATOM 998 O O . GLU A 1 124 ? 17.561 -13.098 4.955 1.00 48.59 124 GLU A O 1
ATOM 1003 N N . ASN A 1 125 ? 16.533 -13.573 3.031 1.00 42.00 125 ASN A N 1
ATOM 1004 C CA . ASN A 1 125 ? 15.207 -13.857 3.616 1.00 42.00 125 ASN A CA 1
ATOM 1005 C C . ASN A 1 125 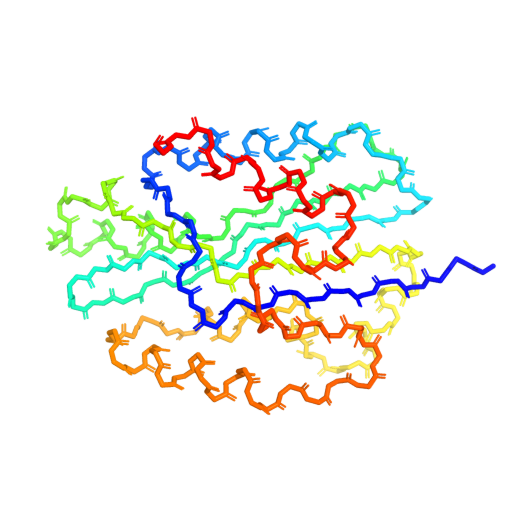? 14.494 -12.677 4.289 1.00 42.00 125 ASN A C 1
ATOM 1007 O O . ASN A 1 125 ? 13.403 -12.868 4.835 1.00 42.00 125 ASN A O 1
ATOM 1011 N N . ASP A 1 126 ? 15.036 -11.469 4.204 1.00 44.44 126 ASP A N 1
ATOM 1012 C CA . ASP A 1 126 ? 14.366 -10.277 4.691 1.00 44.44 126 ASP A CA 1
ATOM 1013 C C . ASP A 1 126 ? 13.356 -9.811 3.628 1.00 44.44 126 ASP A C 1
ATOM 1015 O O . ASP A 1 126 ? 13.556 -8.859 2.879 1.00 44.44 126 ASP A O 1
ATOM 1019 N N . PHE A 1 127 ? 12.216 -10.509 3.554 1.00 39.81 127 PHE A N 1
ATOM 1020 C CA . PHE A 1 127 ? 11.009 -10.005 2.877 1.00 39.81 127 PHE A CA 1
ATOM 1021 C C . PHE A 1 127 ? 10.526 -8.666 3.481 1.00 39.81 127 PHE A C 1
ATOM 1023 O O . PHE A 1 127 ? 9.677 -8.001 2.889 1.00 39.81 127 PHE A O 1
ATOM 1030 N N . SER A 1 128 ? 11.114 -8.229 4.606 1.00 41.81 128 SER A N 1
ATOM 1031 C CA . SER A 1 128 ? 11.035 -6.855 5.126 1.00 41.81 128 SER A CA 1
ATOM 1032 C C . SER A 1 128 ? 11.574 -5.810 4.142 1.00 41.81 128 SER A C 1
ATOM 1034 O O . SER A 1 128 ? 11.251 -4.624 4.244 1.00 41.81 128 SER A O 1
ATOM 1036 N N . PHE A 1 129 ? 12.323 -6.244 3.121 1.00 37.97 129 PHE A N 1
ATOM 1037 C CA . PHE A 1 129 ? 12.805 -5.389 2.050 1.00 37.97 129 PHE A CA 1
ATOM 1038 C C . PHE A 1 129 ? 11.682 -4.785 1.193 1.00 37.97 129 PHE A C 1
ATOM 1040 O O . PHE A 1 129 ? 11.911 -3.812 0.486 1.00 37.97 129 PHE A O 1
ATOM 1047 N N . ILE A 1 130 ? 10.456 -5.297 1.320 1.00 44.31 130 ILE A N 1
ATOM 1048 C CA . ILE A 1 130 ? 9.295 -4.873 0.533 1.00 44.31 130 ILE A CA 1
ATOM 1049 C C . ILE A 1 130 ? 8.271 -4.094 1.376 1.00 44.31 130 ILE A C 1
ATOM 1051 O O . ILE A 1 130 ? 7.276 -3.653 0.824 1.00 44.31 130 ILE A O 1
ATOM 1055 N N . SER A 1 131 ? 8.419 -4.002 2.708 1.00 47.84 131 SER A N 1
ATOM 1056 C CA . SER A 1 131 ? 7.184 -4.056 3.486 1.00 47.84 131 SER A CA 1
ATOM 1057 C C . SER A 1 131 ? 7.306 -3.545 4.929 1.00 47.84 131 SER A C 1
ATOM 1059 O O . SER A 1 131 ? 7.410 -4.343 5.864 1.00 47.84 131 SER A O 1
ATOM 1061 N N . PHE A 1 132 ? 7.103 -2.238 5.141 1.00 51.97 132 PHE A N 1
ATOM 1062 C CA . PHE A 1 132 ? 6.444 -1.746 6.373 1.00 51.97 132 PHE A CA 1
ATOM 1063 C C . PHE A 1 132 ? 5.190 -2.594 6.695 1.00 51.97 132 PHE A C 1
ATOM 1065 O O . PHE A 1 132 ? 4.835 -2.889 7.836 1.00 51.97 132 PHE A O 1
ATOM 1072 N N . THR A 1 133 ? 4.587 -3.103 5.630 1.00 49.56 133 THR A N 1
ATOM 1073 C CA . THR A 1 133 ? 3.459 -4.013 5.576 1.00 49.56 133 THR A CA 1
ATOM 1074 C C . THR A 1 133 ? 3.733 -5.447 6.081 1.00 49.56 133 THR A C 1
ATOM 1076 O O . THR A 1 133 ? 2.787 -6.142 6.433 1.00 49.56 133 THR A O 1
ATOM 1079 N N . SER A 1 134 ? 4.981 -5.907 6.239 1.00 48.84 134 SER A N 1
ATOM 1080 C CA . SER A 1 134 ? 5.335 -7.289 6.635 1.00 48.84 134 SER A CA 1
ATOM 1081 C C . SER A 1 134 ? 5.573 -7.396 8.134 1.00 48.84 134 SER A C 1
ATOM 1083 O O . SER A 1 134 ? 5.327 -8.451 8.725 1.00 48.84 134 SER A O 1
ATOM 1085 N N . ASP A 1 135 ? 5.959 -6.279 8.752 1.00 51.09 135 ASP A N 1
ATOM 1086 C CA . ASP A 1 135 ? 6.020 -6.123 10.202 1.00 51.09 135 ASP A CA 1
ATOM 1087 C C . ASP A 1 135 ? 4.631 -5.851 10.791 1.00 51.09 135 ASP A C 1
ATOM 1089 O O . ASP A 1 135 ? 4.281 -6.429 11.823 1.00 51.09 135 ASP A O 1
ATOM 1093 N N . ILE A 1 136 ? 3.793 -5.101 10.065 1.00 54.25 136 ILE A N 1
ATOM 1094 C CA . ILE A 1 136 ? 2.349 -4.957 10.316 1.00 54.25 136 ILE A CA 1
ATOM 1095 C C . ILE A 1 136 ? 1.640 -6.320 10.424 1.00 54.25 136 ILE A C 1
ATOM 1097 O O . ILE A 1 136 ? 0.771 -6.528 11.269 1.00 54.25 136 ILE A O 1
ATOM 1101 N N . ASN A 1 137 ? 2.040 -7.273 9.582 1.00 51.19 137 ASN A N 1
ATOM 1102 C CA . ASN A 1 137 ? 1.323 -8.525 9.346 1.00 51.19 137 ASN A CA 1
ATOM 1103 C C . ASN A 1 137 ? 1.310 -9.523 10.503 1.00 51.19 137 ASN A C 1
ATOM 1105 O O . ASN A 1 137 ? 0.578 -10.512 10.458 1.00 51.19 137 ASN A O 1
ATOM 1109 N N . LYS A 1 138 ? 2.153 -9.339 11.520 1.00 52.16 138 LYS A N 1
ATOM 1110 C CA . LYS A 1 138 ? 2.342 -10.373 12.545 1.00 52.16 138 LYS A CA 1
ATOM 1111 C C . LYS A 1 138 ? 1.433 -10.218 13.755 1.00 52.16 138 LYS A C 1
ATOM 1113 O O . LYS A 1 138 ? 1.501 -11.077 14.636 1.00 52.16 138 LYS A O 1
ATOM 1118 N N . ARG A 1 139 ? 0.642 -9.143 13.872 1.00 54.03 139 ARG A N 1
ATOM 1119 C CA . ARG A 1 139 ? -0.015 -8.826 15.145 1.00 54.03 139 ARG A CA 1
ATOM 1120 C C . ARG A 1 139 ? -1.368 -8.139 14.960 1.00 54.03 139 ARG A C 1
ATOM 1122 O O . ARG A 1 139 ? -1.456 -6.990 14.553 1.00 54.03 139 ARG A O 1
ATOM 1129 N N . LEU A 1 140 ? -2.422 -8.840 15.368 1.00 67.69 140 LEU A N 1
ATOM 1130 C CA . LEU A 1 140 ? -3.607 -8.197 15.926 1.00 67.69 140 LEU A CA 1
ATOM 1131 C C . LEU A 1 140 ? -3.148 -7.450 17.189 1.00 67.69 140 LEU A C 1
ATOM 1133 O O . LEU A 1 140 ? -2.629 -8.092 18.103 1.00 67.69 140 LEU A O 1
ATOM 1137 N N . MET A 1 141 ? -3.272 -6.121 17.227 1.00 74.62 141 MET A N 1
ATOM 1138 C CA . MET A 1 141 ? -2.768 -5.304 18.344 1.00 74.62 141 MET A CA 1
ATOM 1139 C C . MET A 1 141 ? -3.842 -4.363 18.888 1.00 74.62 141 MET A C 1
ATOM 1141 O O . MET A 1 141 ? -4.630 -3.829 18.109 1.00 74.62 141 MET A O 1
ATOM 1145 N N . PRO A 1 142 ? -3.874 -4.094 20.203 1.00 79.94 142 PRO A N 1
ATOM 1146 C CA . PRO A 1 142 ? -4.649 -2.987 20.747 1.00 79.94 142 PRO A CA 1
ATOM 1147 C C . PRO A 1 142 ? -4.216 -1.638 20.138 1.00 79.94 142 PRO A C 1
ATOM 1149 O O . PRO A 1 142 ? -3.026 -1.459 19.862 1.00 79.94 142 PRO A O 1
ATOM 1152 N N . PRO A 1 143 ? -5.123 -0.649 19.996 1.00 80.44 143 PRO A N 1
ATOM 1153 C CA . PRO A 1 143 ? -4.808 0.642 19.374 1.00 80.44 143 PRO A CA 1
ATOM 1154 C C . PRO A 1 143 ? -3.586 1.358 19.961 1.00 80.44 143 PRO A C 1
ATOM 1156 O O . PRO A 1 143 ? -2.734 1.827 19.216 1.00 80.44 143 PRO A O 1
ATOM 1159 N N . SER A 1 144 ? -3.439 1.371 21.288 1.00 81.75 144 SER A N 1
ATOM 1160 C CA . SER A 1 144 ? -2.297 2.017 21.948 1.00 81.75 144 SER A CA 1
ATOM 1161 C C . SER A 1 144 ? -0.959 1.337 21.652 1.00 81.75 144 SER A C 1
ATOM 1163 O O . SER A 1 144 ? 0.071 2.002 21.579 1.00 81.75 144 SER A O 1
ATOM 1165 N N . GLU A 1 145 ? -0.956 0.010 21.506 1.00 80.56 145 GLU A N 1
ATOM 1166 C CA . GLU A 1 145 ? 0.258 -0.730 21.155 1.00 80.56 145 GLU A CA 1
ATOM 1167 C C . GLU A 1 145 ? 0.612 -0.524 19.684 1.00 80.56 145 GLU A C 1
ATOM 1169 O O . GLU A 1 145 ? 1.786 -0.360 19.360 1.00 80.56 145 GLU A O 1
ATOM 1174 N N . PHE A 1 146 ? -0.401 -0.472 18.815 1.00 79.88 146 PHE A N 1
ATOM 1175 C CA . PHE A 1 146 ? -0.225 -0.157 17.404 1.00 79.88 146 PHE A CA 1
ATOM 1176 C C . PHE A 1 146 ? 0.364 1.246 17.203 1.00 79.88 146 PHE A C 1
ATOM 1178 O O . PHE A 1 146 ? 1.328 1.396 16.462 1.00 79.88 146 PHE A O 1
ATOM 1185 N N . ASP A 1 147 ? -0.144 2.260 17.909 1.00 78.62 147 ASP A N 1
ATOM 1186 C CA . ASP A 1 147 ? 0.358 3.635 17.788 1.00 78.62 147 ASP A CA 1
ATOM 1187 C C . ASP A 1 147 ? 1.808 3.774 18.283 1.00 78.62 147 ASP A C 1
ATOM 1189 O O . ASP A 1 147 ? 2.598 4.523 17.705 1.00 78.62 147 ASP A O 1
ATOM 1193 N N . ASN A 1 148 ? 2.180 3.050 19.343 1.00 77.25 148 ASN A N 1
ATOM 1194 C CA . ASN A 1 148 ? 3.562 3.018 19.825 1.00 77.25 148 ASN A CA 1
ATOM 1195 C C . ASN A 1 148 ? 4.482 2.303 18.832 1.00 77.25 148 ASN A C 1
ATOM 1197 O O . ASN A 1 148 ? 5.536 2.833 18.488 1.00 77.25 148 ASN A O 1
ATOM 1201 N N . TRP A 1 149 ? 4.053 1.145 18.324 1.00 77.31 149 TRP A N 1
ATOM 1202 C CA . TRP A 1 149 ? 4.777 0.405 17.294 1.00 77.31 149 TRP A CA 1
ATOM 1203 C C . TRP A 1 149 ? 4.980 1.258 16.034 1.00 77.31 149 TRP A C 1
ATOM 1205 O O . TRP A 1 149 ? 6.096 1.344 15.522 1.00 77.31 149 TRP A O 1
ATOM 1215 N N . LEU A 1 150 ? 3.938 1.951 15.568 1.00 74.62 150 LEU A N 1
ATOM 1216 C CA . LEU A 1 150 ? 3.998 2.837 14.407 1.00 74.62 150 LEU A CA 1
ATOM 1217 C C . LEU A 1 150 ? 5.066 3.919 14.603 1.00 74.62 150 LEU A C 1
ATOM 1219 O O . LEU A 1 150 ? 5.931 4.099 13.750 1.00 74.62 150 LEU A O 1
ATOM 1223 N N . LYS A 1 151 ? 5.062 4.586 15.763 1.00 72.44 151 LYS A N 1
ATOM 1224 C CA . LYS A 1 151 ? 6.056 5.614 16.114 1.00 72.44 151 LYS A CA 1
ATOM 1225 C C . LYS A 1 151 ? 7.483 5.075 16.147 1.00 72.44 151 LYS A C 1
ATOM 1227 O O . LYS A 1 151 ? 8.383 5.745 15.655 1.00 72.44 151 LYS A O 1
ATOM 1232 N N . GLU A 1 152 ? 7.705 3.887 16.703 1.00 68.81 152 GLU A N 1
ATOM 1233 C CA . GLU A 1 152 ? 9.035 3.263 16.733 1.00 68.81 152 GLU A CA 1
ATOM 1234 C C . GLU A 1 152 ? 9.552 2.963 15.318 1.00 68.81 152 GLU A C 1
ATOM 1236 O O . GLU A 1 152 ? 10.701 3.272 14.997 1.00 68.81 152 GLU A O 1
ATOM 1241 N N . ASN A 1 153 ? 8.692 2.443 14.438 1.00 65.12 153 ASN A N 1
ATOM 1242 C CA . ASN A 1 153 ? 9.067 2.138 13.055 1.00 65.12 153 ASN A CA 1
ATOM 1243 C C . ASN A 1 153 ? 9.335 3.397 12.226 1.00 65.12 153 ASN A C 1
ATOM 1245 O O . ASN A 1 153 ? 10.260 3.401 11.416 1.00 65.12 153 ASN A O 1
ATOM 1249 N N . LEU A 1 154 ? 8.602 4.485 12.482 1.00 62.69 154 LEU A N 1
ATOM 1250 C CA . LEU A 1 154 ? 8.873 5.797 11.885 1.00 62.69 154 LEU A CA 1
ATOM 1251 C C . LEU A 1 154 ? 10.249 6.367 12.288 1.00 62.69 154 LEU A C 1
ATOM 1253 O O . LEU A 1 154 ? 10.802 7.190 11.558 1.00 62.69 154 LEU A O 1
ATOM 1257 N N . VAL A 1 155 ? 10.800 5.958 13.439 1.00 53.44 155 VAL A N 1
ATOM 1258 C CA . VAL A 1 155 ? 12.073 6.462 13.993 1.00 53.44 155 VAL A CA 1
ATOM 1259 C C . VAL A 1 155 ? 13.275 5.578 13.621 1.00 53.44 155 VAL A C 1
ATOM 1261 O O . VAL A 1 155 ? 14.385 6.088 13.475 1.00 53.44 155 VAL A O 1
ATOM 1264 N N . CYS A 1 156 ? 13.092 4.264 13.461 1.00 46.56 156 CYS A N 1
ATOM 1265 C CA . CYS A 1 156 ? 14.193 3.302 13.291 1.00 46.56 156 CYS A CA 1
ATOM 1266 C C . CYS A 1 156 ? 14.645 3.036 11.837 1.00 46.56 156 CYS A C 1
ATOM 1268 O O . CYS A 1 156 ? 15.611 2.298 11.626 1.00 46.56 156 CYS A O 1
ATOM 1270 N N . SER A 1 157 ? 14.006 3.616 10.824 1.00 48.75 157 SER A N 1
ATOM 1271 C CA . SER A 1 157 ? 14.198 3.247 9.413 1.00 48.75 157 SER A CA 1
ATOM 1272 C C . SER A 1 157 ? 15.421 3.905 8.743 1.00 48.75 157 SER A C 1
ATOM 1274 O O . SER A 1 157 ? 15.290 4.804 7.918 1.00 48.75 157 SER A O 1
ATOM 1276 N N . ASN A 1 158 ? 16.632 3.431 9.056 1.00 40.16 158 ASN A N 1
ATOM 1277 C CA . ASN A 1 158 ? 17.875 3.782 8.345 1.00 40.16 158 ASN A CA 1
ATOM 1278 C C . ASN A 1 158 ? 18.210 2.746 7.249 1.00 40.16 158 ASN A C 1
ATOM 1280 O O . ASN A 1 158 ? 19.162 1.974 7.389 1.00 40.16 158 ASN A O 1
ATOM 1284 N N . PHE A 1 159 ? 17.466 2.718 6.139 1.00 45.22 159 PHE A N 1
ATOM 1285 C CA . PHE A 1 159 ? 17.884 1.954 4.952 1.00 45.22 159 PHE A CA 1
ATOM 1286 C C . PHE A 1 159 ? 18.590 2.877 3.955 1.00 45.22 159 PHE A C 1
ATOM 1288 O O . PHE A 1 159 ? 18.022 3.850 3.483 1.00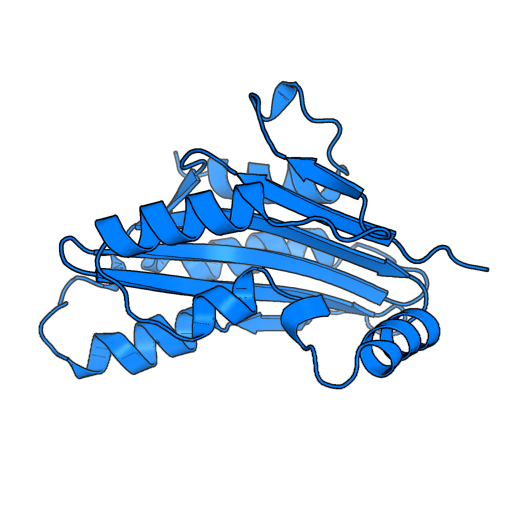 45.22 159 PHE A O 1
ATOM 1295 N N . LYS A 1 160 ? 19.847 2.556 3.628 1.00 43.84 160 LYS A N 1
ATOM 1296 C CA . LYS A 1 160 ? 20.771 3.421 2.869 1.00 43.84 160 LYS A CA 1
ATOM 1297 C C . LYS A 1 160 ? 20.453 3.611 1.374 1.00 43.84 160 LYS A C 1
ATOM 1299 O O . LYS A 1 160 ? 21.138 4.405 0.743 1.00 43.84 160 LYS A O 1
ATOM 1304 N N . ASN A 1 161 ? 19.477 2.884 0.818 1.00 40.94 161 ASN A N 1
ATOM 1305 C CA . ASN A 1 161 ? 19.266 2.778 -0.637 1.00 40.94 161 ASN A CA 1
ATOM 1306 C C . ASN A 1 161 ? 17.836 3.107 -1.103 1.00 40.94 161 ASN A C 1
ATOM 1308 O O . ASN A 1 161 ? 17.570 3.007 -2.294 1.00 40.94 161 ASN A O 1
ATOM 1312 N N . ALA A 1 162 ? 16.936 3.466 -0.188 1.00 46.09 162 ALA A N 1
ATOM 1313 C CA . ALA A 1 162 ? 15.607 3.954 -0.536 1.00 46.09 162 ALA A CA 1
ATOM 1314 C C . ALA A 1 162 ? 15.552 5.440 -0.192 1.00 46.09 162 ALA A C 1
ATOM 1316 O O . ALA A 1 162 ? 15.988 5.825 0.899 1.00 46.09 162 ALA A O 1
ATOM 1317 N N . ASP A 1 163 ? 15.015 6.257 -1.093 1.00 46.75 163 ASP A N 1
ATOM 1318 C CA . ASP A 1 163 ? 14.706 7.647 -0.776 1.00 46.75 163 ASP A CA 1
ATOM 1319 C C . ASP A 1 163 ? 13.468 7.633 0.125 1.00 46.75 163 ASP A C 1
ATOM 1321 O O . ASP A 1 163 ? 12.314 7.601 -0.313 1.00 46.75 163 ASP A O 1
ATOM 1325 N N . TRP A 1 164 ? 13.728 7.535 1.427 1.00 44.84 164 TRP A N 1
ATOM 1326 C CA . TRP A 1 164 ? 12.704 7.647 2.448 1.00 44.84 164 TRP A CA 1
ATOM 1327 C C . TRP A 1 164 ? 12.310 9.104 2.581 1.00 44.84 164 TRP A C 1
ATOM 1329 O O . TRP A 1 164 ? 13.109 9.950 2.989 1.00 44.84 164 TRP A O 1
ATOM 1339 N N . HIS A 1 165 ? 11.042 9.375 2.319 1.00 43.34 165 HIS A N 1
ATOM 1340 C CA . HIS A 1 165 ? 10.440 10.637 2.684 1.00 43.34 165 HIS A CA 1
ATOM 1341 C C . HIS A 1 165 ? 9.574 10.370 3.910 1.00 43.34 165 HIS A C 1
ATOM 1343 O O . HIS A 1 165 ? 8.489 9.793 3.813 1.00 43.34 165 HIS A O 1
ATOM 1349 N N . GLN A 1 166 ? 10.057 10.778 5.088 1.00 44.22 166 GLN A N 1
ATOM 1350 C CA . GLN A 1 166 ? 9.136 11.013 6.194 1.00 44.22 166 GLN A CA 1
ATOM 1351 C C . GLN A 1 166 ? 8.157 12.080 5.710 1.00 44.22 166 GLN A C 1
ATOM 1353 O O . GLN A 1 166 ? 8.567 13.198 5.400 1.00 44.22 166 GLN A O 1
ATOM 1358 N N . ALA A 1 167 ? 6.874 11.742 5.634 1.00 40.94 167 ALA A N 1
ATOM 1359 C CA . ALA A 1 167 ? 5.841 12.722 5.355 1.00 40.94 167 ALA A CA 1
ATOM 1360 C C . ALA A 1 167 ? 5.554 13.522 6.635 1.00 40.94 167 ALA A C 1
ATOM 1362 O O . ALA A 1 167 ? 4.479 13.434 7.219 1.00 40.94 167 ALA A O 1
ATOM 1363 N N . GLN A 1 168 ? 6.547 14.276 7.108 1.00 37.53 168 GLN A N 1
ATOM 1364 C CA . GLN A 1 168 ? 6.319 15.396 8.011 1.00 37.53 168 GLN A CA 1
ATOM 1365 C C . GLN A 1 168 ? 5.940 16.591 7.138 1.00 37.53 168 GLN A C 1
ATOM 1367 O O . GLN A 1 168 ? 6.834 17.344 6.787 1.00 37.53 168 GLN A O 1
ATOM 1372 N N . GLN A 1 169 ? 4.672 16.699 6.722 1.00 39.69 169 GLN A N 1
ATOM 1373 C CA . GLN A 1 169 ? 3.967 17.919 6.266 1.00 39.69 169 GLN A CA 1
ATOM 1374 C C . GLN A 1 169 ? 2.809 17.584 5.308 1.00 39.69 169 GLN A C 1
ATOM 1376 O O . GLN A 1 169 ? 2.720 16.479 4.756 1.00 39.69 169 GLN A O 1
ATOM 1381 N N . ASP A 1 170 ? 1.896 18.553 5.173 1.00 46.78 170 ASP A N 1
ATOM 1382 C CA . ASP A 1 170 ? 0.777 18.586 4.227 1.00 46.78 170 ASP A CA 1
ATOM 1383 C C . ASP A 1 170 ? 1.157 17.981 2.867 1.00 46.78 170 ASP A C 1
ATOM 1385 O O . ASP A 1 170 ? 2.233 18.252 2.333 1.00 46.78 170 ASP A O 1
ATOM 1389 N N . ASP A 1 171 ? 0.261 17.175 2.282 1.00 48.31 171 ASP A N 1
ATOM 1390 C CA . ASP A 1 171 ? 0.467 16.501 0.984 1.00 48.31 171 ASP A CA 1
ATOM 1391 C C . ASP A 1 171 ? 0.894 17.465 -0.139 1.00 48.31 171 ASP A C 1
ATOM 1393 O O . ASP A 1 171 ? 1.588 17.076 -1.078 1.00 48.31 171 ASP A O 1
ATOM 1397 N N . HIS A 1 172 ? 0.540 18.745 -0.007 1.00 45.62 172 HIS A N 1
ATOM 1398 C CA . HIS A 1 172 ? 0.884 19.814 -0.940 1.00 45.62 172 HIS A CA 1
ATOM 1399 C C . HIS A 1 172 ? 2.356 20.259 -0.901 1.00 45.62 172 HIS A C 1
ATOM 1401 O O . HIS A 1 172 ? 2.815 20.894 -1.850 1.00 45.62 172 HIS A O 1
ATOM 1407 N N . GLU A 1 173 ? 3.102 19.945 0.161 1.00 42.72 173 GLU A N 1
ATOM 1408 C CA . GLU A 1 173 ? 4.516 20.322 0.312 1.00 42.72 173 GLU A CA 1
ATOM 1409 C C . GLU A 1 173 ? 5.480 19.173 -0.042 1.00 42.72 173 GLU A C 1
ATOM 1411 O O . GLU A 1 173 ? 6.686 19.388 -0.186 1.00 42.72 173 GLU A O 1
ATOM 1416 N N . LEU A 1 174 ? 4.966 17.954 -0.243 1.00 52.09 174 LEU A N 1
ATOM 1417 C CA . LEU A 1 174 ? 5.768 16.785 -0.598 1.00 52.09 174 LEU A CA 1
ATOM 1418 C C . LEU A 1 174 ? 6.007 16.709 -2.113 1.00 52.09 174 LEU A C 1
ATOM 1420 O O . LEU A 1 174 ? 5.079 16.684 -2.923 1.00 52.09 174 LEU A O 1
ATOM 1424 N N . SER A 1 175 ? 7.273 16.584 -2.515 1.00 58.84 175 SER A N 1
ATOM 1425 C CA . SER A 1 175 ? 7.656 16.293 -3.907 1.00 58.84 175 SER A CA 1
ATOM 1426 C C . SER A 1 175 ? 7.435 14.809 -4.243 1.00 58.84 175 SER A C 1
ATOM 1428 O O . SER A 1 175 ? 8.390 14.078 -4.494 1.00 58.84 175 SER A O 1
ATOM 1430 N N . LEU A 1 176 ? 6.181 14.343 -4.194 1.00 63.78 176 LEU A N 1
ATOM 1431 C CA . LEU A 1 176 ? 5.824 12.960 -4.533 1.00 63.78 176 LEU A CA 1
ATOM 1432 C C . LEU A 1 176 ? 5.814 12.747 -6.057 1.00 63.78 176 LEU A C 1
ATOM 1434 O O . LEU A 1 176 ? 5.495 13.673 -6.812 1.00 63.78 176 LEU A O 1
ATOM 1438 N N . PRO A 1 177 ? 6.094 11.523 -6.537 1.00 71.31 177 PRO A N 1
ATOM 1439 C CA . PRO A 1 177 ? 5.842 11.163 -7.926 1.00 71.31 177 PRO A CA 1
ATOM 1440 C C . PRO A 1 177 ? 4.366 11.381 -8.308 1.00 71.31 177 PRO A C 1
ATOM 1442 O O . PRO A 1 177 ? 3.486 11.113 -7.485 1.00 71.31 177 PRO A O 1
ATOM 1445 N N . PRO A 1 178 ? 4.056 11.768 -9.562 1.00 80.50 178 PRO A N 1
ATOM 1446 C CA . PRO A 1 178 ? 2.677 11.984 -10.018 1.00 80.50 178 PRO A CA 1
ATOM 1447 C C . PRO A 1 178 ? 1.738 10.794 -9.780 1.00 80.50 178 PRO A C 1
ATOM 1449 O O . PRO A 1 178 ? 0.568 10.978 -9.449 1.00 80.50 178 PRO A O 1
ATOM 1452 N N . LEU A 1 179 ? 2.259 9.570 -9.901 1.00 80.38 179 LEU A N 1
ATOM 1453 C CA . LEU A 1 179 ? 1.497 8.350 -9.644 1.00 80.38 179 LEU A CA 1
ATOM 1454 C C . LEU A 1 179 ? 1.088 8.227 -8.167 1.00 80.38 179 LEU A C 1
ATOM 1456 O O . LEU A 1 179 ? -0.040 7.848 -7.875 1.00 80.38 179 LEU A O 1
ATOM 1460 N N . VAL A 1 180 ? 1.973 8.593 -7.236 1.00 80.19 180 VAL A N 1
ATOM 1461 C CA . VAL A 1 180 ? 1.685 8.566 -5.792 1.00 80.19 180 VAL A CA 1
ATOM 1462 C C . VAL A 1 180 ? 0.659 9.641 -5.431 1.00 80.19 180 VAL A C 1
ATOM 1464 O O . VAL A 1 180 ? -0.272 9.352 -4.685 1.00 80.19 180 VAL A O 1
ATOM 1467 N N . HIS A 1 181 ? 0.766 10.840 -6.015 1.00 79.75 181 HIS A N 1
ATOM 1468 C CA . HIS A 1 181 ? -0.263 11.884 -5.888 1.00 79.75 181 HIS A CA 1
ATOM 1469 C C . HIS A 1 181 ? -1.629 11.398 -6.383 1.00 79.75 181 HIS A C 1
ATOM 1471 O O . HIS A 1 181 ? -2.611 11.491 -5.659 1.00 79.75 181 HIS A O 1
ATOM 1477 N N . SER A 1 182 ? -1.677 10.770 -7.560 1.00 83.38 182 SER A N 1
ATOM 1478 C CA . SER A 1 182 ? -2.931 10.250 -8.129 1.00 83.38 182 SER A CA 1
ATOM 1479 C C . SER A 1 182 ? -3.569 9.167 -7.247 1.00 83.38 182 SER A C 1
ATOM 1481 O O . SER A 1 182 ? -4.790 9.096 -7.118 1.00 83.38 182 SER A O 1
ATOM 1483 N N . VAL A 1 183 ? -2.748 8.330 -6.605 1.00 84.12 183 VAL A N 1
ATOM 1484 C CA . VAL A 1 183 ? -3.214 7.347 -5.616 1.00 84.12 183 VAL A CA 1
ATOM 1485 C C . VAL A 1 183 ? -3.800 8.037 -4.387 1.00 84.12 183 VAL A C 1
ATOM 1487 O O . VAL A 1 183 ? -4.849 7.618 -3.906 1.00 84.12 183 VAL A O 1
ATOM 1490 N N . LEU A 1 184 ? -3.157 9.090 -3.879 1.00 80.62 184 LEU A N 1
ATOM 1491 C CA . LEU A 1 184 ? -3.688 9.861 -2.754 1.00 80.62 184 LEU A CA 1
ATOM 1492 C C . LEU A 1 184 ? -5.008 10.549 -3.112 1.00 80.62 184 LEU A C 1
ATOM 1494 O O . LEU A 1 184 ? -5.913 10.560 -2.278 1.00 80.62 184 LEU A O 1
ATOM 1498 N N . ASP A 1 185 ? -5.145 11.075 -4.327 1.00 81.38 185 ASP A N 1
ATOM 1499 C CA . ASP A 1 185 ? -6.382 11.697 -4.811 1.00 81.38 185 ASP A CA 1
ATOM 1500 C C . ASP A 1 185 ? -7.538 10.686 -4.889 1.00 81.38 185 ASP A C 1
ATOM 1502 O O . ASP A 1 185 ? -8.681 11.022 -4.579 1.00 81.38 185 ASP A O 1
ATOM 1506 N N . ALA A 1 186 ? -7.259 9.417 -5.217 1.00 81.62 186 ALA A N 1
ATOM 1507 C CA . ALA A 1 186 ? -8.278 8.364 -5.230 1.00 81.62 186 ALA A CA 1
ATOM 1508 C C . ALA A 1 186 ? -8.929 8.152 -3.848 1.00 81.62 186 ALA A C 1
ATOM 1510 O O . ALA A 1 186 ? -10.113 7.828 -3.772 1.00 81.62 186 ALA A O 1
ATOM 1511 N N . PHE A 1 187 ? -8.196 8.396 -2.757 1.00 75.38 187 PHE A N 1
ATOM 1512 C CA . PHE A 1 187 ? -8.742 8.348 -1.397 1.00 75.38 187 PHE A CA 1
ATOM 1513 C C . PHE A 1 187 ? -9.596 9.578 -1.024 1.00 75.38 187 PHE A C 1
ATOM 1515 O O . PHE A 1 187 ? -10.375 9.477 -0.080 1.00 75.38 187 PHE A O 1
ATOM 1522 N N . ASP A 1 188 ? -9.479 10.717 -1.723 1.00 65.31 188 ASP A N 1
ATOM 1523 C CA . ASP A 1 188 ? -10.240 11.947 -1.411 1.00 65.31 188 ASP A CA 1
ATOM 1524 C C . ASP A 1 188 ? -11.652 11.965 -1.989 1.00 65.31 188 ASP A C 1
ATOM 1526 O O . ASP A 1 188 ? -12.504 12.710 -1.504 1.00 65.31 188 ASP A O 1
ATOM 1530 N N . THR A 1 189 ? -11.902 11.169 -3.029 1.00 53.97 189 THR A N 1
ATOM 1531 C CA . THR A 1 189 ? -13.119 11.274 -3.850 1.00 53.97 189 THR A CA 1
ATOM 1532 C C . THR A 1 189 ? -14.441 10.949 -3.137 1.00 53.97 189 THR A C 1
ATOM 1534 O O . THR A 1 189 ? -15.494 11.221 -3.708 1.00 53.97 189 THR A O 1
ATOM 1537 N N . ASP A 1 190 ? -14.403 10.475 -1.886 1.00 46.00 190 ASP A N 1
ATOM 1538 C CA . ASP A 1 190 ? -15.581 10.135 -1.071 1.00 46.00 190 ASP A CA 1
ATOM 1539 C C . ASP A 1 190 ? -15.660 10.894 0.285 1.00 46.00 190 ASP A C 1
ATOM 1541 O O . ASP A 1 190 ? -16.387 10.461 1.188 1.00 46.00 190 ASP A O 1
ATOM 1545 N N . SER A 1 191 ? -14.933 12.015 0.442 1.00 39.94 191 SER A N 1
ATOM 1546 C CA . SER A 1 191 ? -14.964 12.877 1.653 1.00 39.94 191 SER A CA 1
ATOM 1547 C C . SER A 1 191 ? -16.125 13.872 1.677 1.00 39.94 191 SER A C 1
ATOM 1549 O O . SER A 1 191 ? -16.287 14.616 0.683 1.00 39.94 191 SER A O 1
#

Nearest PDB structures (foldseek):
  2h5o-assembly2_B  TM=3.034E-01  e=1.096E+00  Discosoma sp.
  4bih-assembly4_D  TM=4.195E-01  e=7.428E+00  Staphylococcus aureus subsp. aureus NCTC 8325
  3wck-assembly6_F  TM=2.891E-01  e=1.877E+00  synthetic construct
  1914-assembly1_A  TM=1.595E-01  e=1.993E+00  Mus musculus
  3wck-assembly8_H  TM=3.004E-01  e=3.029E+00  synthetic construct

Foldseek 3Di:
DWDKAKAKEFELDFQFWDQQLCVVVLQVQLQVLCLVDQAPAKKKKKWWKWFDDQFWIQTAIWMWIDGNVDSGIDIDDVSCCCLVVPVVVVVPCPPSRRTIMTTRIMIMIGTHPVVVVVVVVVVPPCPVVRDVRVVSHPDGDTPVVVSVVSVVCLVPDDDPRHPYDHPPDDPVPDPDDPSVVSSSVSSVPPD

Solvent-accessible surface area (backbone atoms only — not comparable to full-atom values): 10761 Å² total; per-residue (Å²): 132,70,69,76,42,41,39,40,38,46,47,86,58,89,71,46,63,45,41,45,72,51,43,67,59,50,52,52,53,48,43,63,67,49,34,81,58,79,41,93,34,26,35,37,44,31,42,26,34,32,36,58,50,99,74,34,29,49,39,20,31,40,36,41,39,36,40,51,94,50,78,60,53,48,76,48,68,49,38,53,55,50,52,64,58,57,43,60,72,66,67,80,56,85,60,59,52,69,29,43,32,33,46,44,29,44,37,40,41,37,27,42,58,68,58,53,50,48,57,52,58,73,46,72,85,42,68,60,81,78,24,82,38,57,68,38,58,77,49,86,32,43,53,73,58,45,55,51,50,51,54,52,57,74,70,66,74,82,61,95,80,44,62,69,43,76,46,86,64,60,79,89,77,55,92,65,57,71,69,58,50,53,49,55,51,63,58,53,79,83,118

Secondary structure (DSSP, 8-state):
-PPPEEEEEEESS---EEEGGGHHHHHHHHHHHHTT---SSEEEEEEEEEEE-SS-EEEEEEEEEEETT-SSPEEEEHHHHHIIIIIGGGSS-TTGGGPEEEEEEEEEEEE-HHHHHHHHHHTTT-GGGG-HHHHHTT--B-HHHHHHHHHHHHHH---TTSEEEEE-S-TTTS---HHHHHHHHHHHTT-